Protein AF-A0AAW3MMK8-F1 (afdb_monomer)

Nearest PDB structures (foldseek):
  2dds-assembly4_D  TM=6.196E-01  e=1.770E-05  Bacillus cereus
  2f2f-assembly2_E  TM=6.084E-01  e=3.847E-05  Aggregatibacter actinomycetemcomitans
  3shp-assembly1_B  TM=5.370E-01  e=8.509E-02  Sphaerobacter thermophilus DSM 20745
  3shp-assembly1_A  TM=4.346E-01  e=1.292E-01  Sphaerobacter thermophilus DSM 20745
  8gxf-assembly2_C  TM=3.515E-01  e=1.044E+00  Pseudomonas flexibilis

Secondary structure (DSSP, 8-state):
-EEEEEE-TTT-------GGG-SEEEEES---PPTTEEEEEEETTTTEEEEEETTS---EEEEEETTTT-SSSS-EEEEEETTS-EEEEEEPPSS-HHHHHHHHHHHHHHHH-HHHH---TTS-EEEEEE-TT---HHHHHHH--EEEEEE-SSTT---EEEEEES--TTEEEEEEEE--TT--TT--EEEEEEEE--

Foldseek 3Di:
DKEKEKECPPHFDPFPDPCVVGQKYKYHQDPPADPQWDWPDWDDVSIITIIGRPPPPDFWDDKDWLCRVCPLHDTWIWIATPVQEIETEDDGDAPDQVSLQVVVVSVLCQCCPCVNHHHQQAGKYKYWYFSHNYDCVCVCVRFVKDWQDFAAAPPPHRRTTMIIGHHQVQKDKHKDWDDHPRGDSRMTIIMIDIDGRD

Solvent-accessible surface area (backbone atoms only — not comparable to full-atom values): 10528 Å² total; per-residue (Å²): 92,30,38,35,39,37,52,33,70,103,76,41,46,81,43,92,65,72,60,84,77,34,46,31,42,38,29,37,67,35,70,81,73,52,86,70,41,40,81,76,46,71,48,73,77,58,32,28,22,40,29,32,30,59,86,74,55,84,47,74,48,74,81,42,68,77,45,81,81,52,82,54,38,38,46,33,38,35,33,33,36,76,84,62,36,33,39,38,42,40,36,35,34,73,97,38,45,68,45,12,23,50,36,50,51,51,50,48,50,52,53,67,30,49,90,78,64,39,86,50,84,52,51,28,31,37,38,39,37,36,44,31,66,36,68,56,63,62,47,34,71,74,50,60,38,41,81,70,44,73,32,30,26,61,94,92,43,52,21,35,37,30,30,42,24,39,50,50,82,53,45,45,79,49,70,43,81,48,87,48,79,70,43,49,69,54,45,56,34,36,39,35,41,42,45,78,40,131

Organism: NCBI:txid101571

Sequence (198 aa):
MKIFYMNQGGGGQWGAIPYRDFDLVLLAESAIVKQGFALNWSGGMPVMSVQQNADAGRIITEVTDLDILAQQVRPLATFTTRDNVRVVFVHLKSGNVTYATQALNAAVNAIIDQRQFGYQSMQKTLWIGDFNRADDSELKRRCGAQVLFAGGGYYEWDLDRVYASGDWRGYGCTVETKSFAGADHNHVGIGIAIDRTG

pLDDT: mean 82.27, std 13.44, range [46.12, 96.69]

Radius of gyration: 15.45 Å; Cα contacts (8 Å, |Δi|>4): 476; chains: 1; bounding box: 41×36×41 Å

InterPro domains:
  IPR036691 Endonuclease/exonuclease/phosphatase superfamily [G3DSA:3.60.10.10] (11-196)
  IPR036691 Endonuclease/exonuclease/phosphatase superfamily [SSF56219] (82-188)

Mean predicted aligned error: 6.4 Å

Structure (mmCIF, N/CA/C/O backbone):
data_AF-A0AAW3MMK8-F1
#
_entry.id   AF-A0AAW3MMK8-F1
#
loop_
_atom_site.group_PDB
_atom_site.id
_atom_site.type_symbol
_atom_site.label_atom_id
_atom_site.label_alt_id
_atom_site.label_comp_id
_atom_site.label_asym_id
_atom_site.label_entity_id
_atom_site.label_seq_id
_atom_site.pdbx_PDB_ins_code
_atom_site.Cartn_x
_atom_site.Cartn_y
_atom_site.Cartn_z
_atom_site.occupancy
_atom_site.B_iso_or_equiv
_atom_site.auth_seq_id
_atom_site.auth_comp_id
_atom_site.auth_asym_id
_atom_site.auth_atom_id
_atom_site.pdbx_PDB_model_num
ATOM 1 N N . MET A 1 1 ? -12.372 -6.061 8.054 1.00 92.06 1 MET A N 1
ATOM 2 C CA . MET A 1 1 ? -12.217 -5.331 6.775 1.00 92.06 1 MET A CA 1
ATOM 3 C C . MET A 1 1 ? -11.326 -6.138 5.845 1.00 92.06 1 MET A C 1
ATOM 5 O O . MET A 1 1 ? -10.327 -6.677 6.307 1.00 92.06 1 MET A O 1
ATOM 9 N N . LYS A 1 2 ? -11.653 -6.212 4.555 1.00 94.75 2 LYS A N 1
ATOM 10 C CA . LYS A 1 2 ? -10.898 -6.946 3.535 1.00 94.75 2 LYS A CA 1
ATOM 11 C C . LYS A 1 2 ? -10.407 -6.019 2.426 1.00 94.75 2 LYS A C 1
ATOM 13 O O . LYS A 1 2 ? -11.192 -5.291 1.827 1.00 94.75 2 LYS A O 1
ATOM 18 N N . ILE A 1 3 ? -9.114 -6.068 2.138 1.00 95.56 3 ILE A N 1
ATOM 19 C CA . ILE A 1 3 ? -8.453 -5.284 1.095 1.00 95.56 3 ILE A CA 1
ATOM 20 C C . ILE A 1 3 ? -7.937 -6.249 0.031 1.00 95.56 3 ILE A C 1
ATOM 22 O O . ILE A 1 3 ? -7.301 -7.247 0.359 1.00 95.56 3 ILE A O 1
ATOM 26 N N . PHE A 1 4 ? -8.190 -5.945 -1.234 1.00 93.81 4 PHE A N 1
ATOM 27 C CA . PHE A 1 4 ? -7.527 -6.587 -2.358 1.00 93.81 4 PHE A CA 1
ATOM 28 C C . PHE A 1 4 ? -6.496 -5.636 -2.960 1.00 93.81 4 PHE A C 1
ATOM 30 O O . PHE A 1 4 ? -6.834 -4.498 -3.285 1.00 93.81 4 PHE A O 1
ATOM 37 N N . TYR A 1 5 ? -5.266 -6.108 -3.138 1.00 92.00 5 TYR A N 1
ATOM 38 C CA . TYR A 1 5 ? -4.230 -5.429 -3.908 1.00 92.00 5 TYR A CA 1
ATOM 39 C C . TYR A 1 5 ? -3.782 -6.286 -5.087 1.00 92.00 5 TYR A C 1
ATOM 41 O O . TYR A 1 5 ? -3.646 -7.502 -4.954 1.00 92.00 5 TYR A O 1
ATOM 49 N N . MET A 1 6 ? -3.529 -5.646 -6.227 1.00 87.31 6 MET A N 1
ATOM 50 C CA . MET A 1 6 ? -2.818 -6.264 -7.341 1.00 87.31 6 MET A CA 1
ATOM 51 C C . MET A 1 6 ? -2.197 -5.201 -8.258 1.00 87.31 6 MET A C 1
ATOM 53 O O . MET A 1 6 ? -2.794 -4.149 -8.511 1.00 87.31 6 MET A O 1
ATOM 57 N N . ASN A 1 7 ? -1.017 -5.510 -8.789 1.00 83.06 7 ASN A N 1
ATOM 58 C CA . ASN A 1 7 ? -0.388 -4.797 -9.896 1.00 83.06 7 ASN A CA 1
ATOM 59 C C . ASN A 1 7 ? -0.646 -5.548 -11.211 1.00 83.06 7 ASN A C 1
ATOM 61 O O . ASN A 1 7 ? -0.500 -6.767 -11.271 1.00 83.06 7 ASN A O 1
ATOM 65 N N . GLN A 1 8 ? -1.062 -4.829 -12.256 1.00 69.75 8 GLN A N 1
ATOM 66 C CA . GLN A 1 8 ? -1.327 -5.424 -13.567 1.00 69.75 8 GLN A CA 1
ATOM 67 C C . GLN A 1 8 ? -0.049 -5.839 -14.311 1.00 69.75 8 GLN A C 1
ATOM 69 O O . GLN A 1 8 ? -0.081 -6.788 -15.097 1.00 69.75 8 GLN A O 1
ATOM 74 N N . GLY A 1 9 ? 1.054 -5.108 -14.121 1.00 61.75 9 GLY A N 1
ATOM 75 C CA . GLY A 1 9 ? 2.226 -5.187 -14.991 1.00 61.75 9 GLY A CA 1
ATOM 76 C C . GLY A 1 9 ? 1.907 -4.989 -16.487 1.00 61.75 9 GLY A C 1
ATOM 77 O O . GLY A 1 9 ? 0.765 -4.797 -16.911 1.00 61.75 9 GLY A O 1
ATOM 78 N N . GLY A 1 10 ? 2.933 -5.089 -17.338 1.00 48.44 10 GLY A N 1
ATOM 79 C CA . GLY A 1 10 ? 2.852 -4.857 -18.792 1.00 48.44 10 GLY A CA 1
ATOM 80 C C . GLY A 1 10 ? 2.076 -5.897 -19.621 1.00 48.44 10 GLY A C 1
ATOM 81 O O . GLY A 1 10 ? 2.323 -6.003 -20.822 1.00 48.44 10 GLY A O 1
ATOM 82 N N . GLY A 1 11 ? 1.173 -6.678 -19.020 1.00 51.25 11 GLY A N 1
ATOM 83 C CA . GLY A 1 11 ? 0.424 -7.727 -19.724 1.00 51.25 11 GLY A CA 1
ATOM 84 C C . GLY A 1 11 ? -0.439 -8.657 -18.865 1.00 51.25 11 GLY A C 1
ATOM 85 O O . GLY A 1 11 ? -1.106 -9.526 -19.429 1.00 51.25 11 GLY A O 1
ATOM 86 N N . GLY A 1 12 ? -0.465 -8.496 -17.538 1.00 49.56 12 GLY A N 1
ATOM 87 C CA . GLY A 1 12 ? -1.229 -9.366 -16.649 1.00 49.56 12 GLY A CA 1
ATOM 88 C C . GLY A 1 12 ? -2.737 -9.229 -16.862 1.00 49.56 12 GLY A C 1
ATOM 89 O O . GLY A 1 12 ? -3.292 -8.126 -16.915 1.00 49.56 12 GLY A O 1
ATOM 90 N N . GLN A 1 13 ? -3.427 -10.363 -16.982 1.00 52.75 13 GLN A N 1
ATOM 91 C CA . GLN A 1 13 ? -4.880 -10.394 -16.875 1.00 52.75 13 GLN A CA 1
ATOM 92 C C . GLN A 1 13 ? -5.260 -10.403 -15.394 1.00 52.75 13 GLN A C 1
ATOM 94 O O . GLN A 1 13 ? -4.717 -11.171 -14.607 1.00 52.75 13 GLN A O 1
ATOM 99 N N . TRP A 1 14 ? -6.248 -9.590 -15.020 1.00 59.28 14 TRP A N 1
ATOM 100 C CA . TRP A 1 14 ? -6.783 -9.532 -13.654 1.00 59.28 14 TRP A CA 1
ATOM 101 C C . TRP A 1 14 ? -7.384 -10.867 -13.175 1.00 59.28 14 TRP A C 1
ATOM 103 O O . TRP A 1 14 ? -7.693 -11.003 -11.999 1.00 59.28 14 TRP A O 1
ATOM 113 N N . GLY A 1 15 ? -7.581 -11.850 -14.060 1.00 56.19 15 GLY A N 1
ATOM 114 C CA . GLY A 1 15 ? -8.360 -13.049 -13.763 1.00 56.19 15 GLY A CA 1
ATOM 115 C C . GLY A 1 15 ? -9.811 -12.717 -13.382 1.00 56.19 15 GLY A C 1
ATOM 116 O O . GLY A 1 15 ? -10.237 -11.560 -13.338 1.00 56.19 15 GLY A O 1
ATOM 117 N N . ALA A 1 16 ? -10.608 -13.747 -13.104 1.00 64.50 16 ALA A N 1
ATOM 118 C CA . ALA A 1 16 ? -11.949 -13.579 -12.548 1.00 64.50 16 ALA A CA 1
ATOM 119 C C . ALA A 1 16 ? -11.862 -13.426 -11.019 1.00 64.50 16 ALA A C 1
ATOM 121 O O . ALA A 1 16 ? -12.113 -14.375 -10.277 1.00 64.50 16 ALA A O 1
ATOM 122 N N . ILE A 1 17 ? -11.469 -12.243 -10.538 1.00 73.88 17 ILE A N 1
ATOM 123 C CA . ILE A 1 17 ? -11.451 -11.949 -9.098 1.00 73.88 17 ILE A CA 1
ATOM 124 C C . ILE A 1 17 ? -12.895 -11.758 -8.604 1.00 73.88 17 ILE A C 1
ATOM 126 O O . ILE A 1 17 ? -13.616 -10.912 -9.147 1.00 73.88 17 ILE A O 1
ATOM 130 N N . PRO A 1 18 ? -13.339 -12.477 -7.555 1.00 80.62 18 PRO A N 1
ATOM 131 C CA . PRO A 1 18 ? -14.627 -12.231 -6.914 1.00 80.62 18 PRO A CA 1
ATOM 132 C C . PR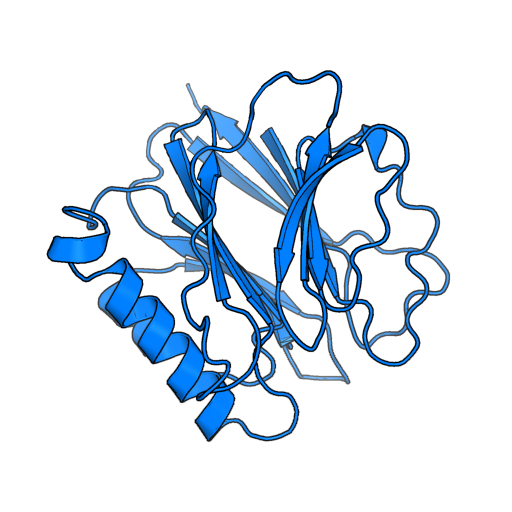O A 1 18 ? -14.555 -10.956 -6.057 1.00 80.62 18 PRO A C 1
ATOM 134 O O . PRO A 1 18 ? -14.553 -11.005 -4.831 1.00 80.62 18 PRO A O 1
ATOM 137 N N . TYR A 1 19 ? -14.497 -9.786 -6.703 1.00 84.75 19 TYR A N 1
ATOM 138 C CA . TYR A 1 19 ? -14.291 -8.493 -6.033 1.00 84.75 19 TYR A CA 1
ATOM 139 C C . TYR A 1 19 ? -15.318 -8.193 -4.932 1.00 84.75 19 TYR A C 1
ATOM 141 O O . TYR A 1 19 ? -15.000 -7.493 -3.979 1.00 84.75 19 TYR A O 1
ATOM 149 N N . ARG A 1 20 ? -16.523 -8.771 -5.023 1.00 86.75 20 ARG A N 1
ATOM 150 C CA . ARG A 1 20 ? -17.587 -8.657 -4.011 1.00 86.75 20 ARG A CA 1
ATOM 151 C C . ARG A 1 20 ? -17.175 -9.103 -2.601 1.00 86.75 20 ARG A C 1
ATOM 153 O O . ARG A 1 20 ? -17.846 -8.736 -1.646 1.00 86.75 20 ARG A O 1
ATOM 160 N N . ASP A 1 21 ? -16.111 -9.896 -2.475 1.00 90.31 21 ASP A N 1
ATOM 161 C CA . ASP A 1 21 ? -15.627 -10.398 -1.187 1.00 90.31 21 ASP A CA 1
ATOM 162 C C . ASP A 1 21 ? -14.748 -9.374 -0.445 1.00 90.31 21 ASP A C 1
ATOM 164 O O . ASP A 1 21 ? -14.325 -9.639 0.683 1.00 90.31 21 ASP A O 1
ATOM 168 N N . PHE A 1 22 ? -14.457 -8.225 -1.065 1.00 92.88 22 PHE A N 1
ATOM 169 C CA . PHE A 1 22 ? -13.566 -7.196 -0.536 1.00 92.88 22 PHE A CA 1
ATOM 170 C C . PHE A 1 22 ? -14.303 -5.887 -0.241 1.00 92.88 22 PHE A C 1
ATOM 172 O O . PHE A 1 22 ? -15.276 -5.519 -0.899 1.00 92.88 22 PHE A O 1
ATOM 179 N N . ASP A 1 23 ? -13.791 -5.158 0.747 1.00 95.19 23 ASP A N 1
ATOM 180 C CA . ASP A 1 23 ? -14.251 -3.816 1.097 1.00 95.19 23 ASP A CA 1
ATOM 181 C C . ASP A 1 23 ? -13.499 -2.758 0.289 1.00 95.19 23 ASP A C 1
ATOM 183 O O . ASP A 1 23 ? -14.083 -1.755 -0.116 1.00 95.19 23 ASP A O 1
ATOM 187 N N . LEU A 1 24 ? -12.205 -2.985 0.044 1.00 95.81 24 LEU A N 1
ATOM 188 C CA . LEU A 1 24 ? -11.322 -2.090 -0.701 1.00 95.81 24 LEU A CA 1
ATOM 189 C C . LEU A 1 24 ? -10.592 -2.832 -1.819 1.00 95.81 24 LEU A C 1
ATOM 191 O O . LEU A 1 24 ? -10.169 -3.973 -1.644 1.00 95.81 24 LEU A O 1
ATOM 195 N N . VAL A 1 25 ? -10.395 -2.148 -2.942 1.00 94.19 25 VAL A N 1
ATOM 196 C CA . VAL A 1 25 ? -9.634 -2.622 -4.100 1.00 94.19 25 VAL A CA 1
ATOM 197 C C . VAL A 1 25 ? -8.580 -1.575 -4.460 1.00 94.19 25 VAL A C 1
ATOM 199 O O . VAL A 1 25 ? -8.906 -0.424 -4.753 1.00 94.19 25 VAL A O 1
ATOM 202 N N . LEU A 1 26 ? -7.313 -1.977 -4.398 1.00 93.94 26 LEU A N 1
ATOM 203 C CA . LEU A 1 26 ? -6.133 -1.153 -4.642 1.00 93.94 26 LEU A CA 1
ATOM 204 C C . LEU A 1 26 ? -5.426 -1.702 -5.876 1.00 93.94 26 LEU A C 1
ATOM 206 O O . LEU A 1 26 ? -4.893 -2.810 -5.851 1.00 93.94 26 LEU A O 1
ATOM 210 N N . LEU A 1 27 ? -5.457 -0.950 -6.971 1.00 90.25 27 LEU A N 1
ATOM 211 C CA . LEU A 1 27 ? -4.919 -1.406 -8.250 1.00 90.25 27 LEU A CA 1
ATOM 212 C C . LEU A 1 27 ? -3.745 -0.534 -8.658 1.00 90.25 27 LEU A C 1
ATOM 214 O O . LEU A 1 27 ? -3.877 0.690 -8.720 1.00 90.25 27 LEU A O 1
ATOM 218 N N . ALA A 1 28 ? -2.617 -1.171 -8.956 1.00 87.44 28 ALA A N 1
ATOM 219 C CA . ALA A 1 28 ? -1.508 -0.535 -9.647 1.00 87.44 28 ALA A CA 1
ATOM 220 C C . ALA A 1 28 ? -1.590 -0.842 -11.147 1.00 87.44 28 ALA A C 1
ATOM 222 O O . ALA A 1 28 ? -1.994 -1.927 -11.567 1.00 87.44 28 ALA A O 1
ATOM 223 N N . GLU A 1 29 ? -1.257 0.165 -11.946 1.00 84.00 29 GLU A N 1
ATOM 224 C CA . GLU A 1 29 ? -1.361 0.194 -13.409 1.00 84.00 29 GLU A CA 1
ATOM 225 C C . GLU A 1 29 ? -2.795 0.091 -13.967 1.00 84.00 29 GLU A C 1
ATOM 227 O O . GLU A 1 29 ? -2.998 -0.236 -15.135 1.00 84.00 29 GLU A O 1
ATOM 232 N N . SER A 1 30 ? -3.812 0.444 -13.168 1.00 83.88 30 SER A N 1
ATOM 233 C CA . SER A 1 30 ? -5.202 0.544 -13.631 1.00 83.88 30 SER A CA 1
ATOM 234 C C . SER A 1 30 ? -6.080 1.447 -12.766 1.00 83.88 30 SER A C 1
ATOM 236 O O . SER A 1 30 ? -6.010 1.436 -11.537 1.00 83.88 30 SER A O 1
ATOM 238 N N . ALA A 1 31 ? -6.974 2.186 -13.428 1.00 83.50 31 ALA A N 1
ATOM 239 C CA . ALA A 1 31 ? -8.102 2.894 -12.812 1.00 83.50 31 ALA A CA 1
ATOM 240 C C . ALA A 1 31 ? -9.463 2.348 -13.270 1.00 83.50 31 ALA A C 1
ATOM 242 O O . ALA A 1 31 ? -10.489 3.000 -13.083 1.00 83.50 31 ALA A O 1
ATOM 243 N N . ILE A 1 32 ? -9.496 1.156 -13.880 1.00 87.69 32 ILE A N 1
ATOM 244 C CA . ILE A 1 32 ? -10.760 0.530 -14.274 1.00 87.69 32 ILE A CA 1
ATOM 245 C C . ILE A 1 32 ? -11.525 0.157 -13.003 1.00 87.69 32 ILE A C 1
ATOM 247 O O . ILE A 1 32 ? -11.097 -0.705 -12.227 1.00 87.69 32 ILE A O 1
ATOM 251 N N . VAL A 1 33 ? -12.665 0.816 -12.809 1.00 90.06 33 VAL A N 1
ATOM 252 C CA . VAL A 1 33 ? -13.542 0.593 -11.660 1.00 90.06 33 VAL A CA 1
ATOM 253 C C . VAL A 1 33 ? -14.162 -0.795 -11.745 1.00 90.06 33 VAL A C 1
ATOM 255 O O . VAL A 1 33 ? -14.709 -1.183 -12.780 1.00 90.06 33 VAL A O 1
ATOM 258 N N . LYS A 1 34 ? -14.058 -1.561 -10.660 1.00 89.94 34 LYS A N 1
ATOM 259 C CA . LYS A 1 34 ? -14.629 -2.908 -10.585 1.00 89.94 34 LYS A CA 1
ATOM 260 C C . LYS A 1 34 ? -16.126 -2.837 -10.294 1.00 89.94 34 LYS A C 1
ATOM 262 O O . LYS A 1 34 ? -16.609 -1.920 -9.635 1.00 89.94 34 LYS A O 1
ATOM 267 N N . GLN A 1 35 ? -16.880 -3.805 -10.809 1.00 87.12 35 GLN A N 1
ATOM 268 C CA . GLN A 1 35 ? -18.325 -3.861 -10.594 1.00 87.12 35 GLN A CA 1
ATOM 269 C C . GLN A 1 35 ? -18.641 -3.892 -9.090 1.00 87.12 35 GLN A C 1
ATOM 271 O O . GLN A 1 35 ? -18.079 -4.707 -8.363 1.00 87.12 35 GLN A O 1
ATOM 276 N N . GLY A 1 36 ? -19.545 -3.015 -8.642 1.00 90.19 36 GLY A N 1
ATOM 277 C CA . GLY A 1 36 ? -19.907 -2.874 -7.224 1.00 90.19 36 GLY A CA 1
ATOM 278 C C . GLY A 1 36 ? -18.960 -1.988 -6.406 1.00 90.19 36 GLY A C 1
ATOM 279 O O . GLY A 1 36 ? -19.138 -1.876 -5.198 1.00 90.19 36 GLY A O 1
ATOM 280 N N . PHE A 1 37 ? -17.973 -1.342 -7.037 1.00 93.69 37 PHE A N 1
ATOM 281 C CA . PHE A 1 37 ? -17.039 -0.429 -6.377 1.00 93.69 37 PHE A CA 1
ATOM 282 C C . PHE A 1 37 ? -17.213 1.014 -6.862 1.00 93.69 37 PHE A C 1
ATOM 284 O O . PHE A 1 37 ? -17.618 1.271 -7.995 1.00 93.69 37 PHE A O 1
ATOM 291 N N . ALA A 1 38 ? -16.872 1.961 -5.992 1.00 93.12 38 ALA A N 1
ATOM 292 C CA . ALA A 1 38 ? -16.737 3.378 -6.294 1.00 93.12 38 ALA A CA 1
ATOM 293 C C . ALA A 1 38 ? -15.254 3.774 -6.278 1.00 93.12 38 ALA A C 1
ATOM 295 O O . ALA A 1 38 ? -14.493 3.317 -5.425 1.00 93.12 38 ALA A O 1
ATOM 296 N N . LEU A 1 39 ? -14.842 4.640 -7.208 1.00 93.00 39 LEU A N 1
ATOM 297 C CA . LEU A 1 39 ? -13.488 5.194 -7.245 1.00 93.00 39 LEU A CA 1
ATOM 298 C C . LEU A 1 39 ? -13.345 6.297 -6.188 1.00 93.00 39 LEU A C 1
ATOM 300 O O . LEU A 1 39 ? -14.027 7.316 -6.267 1.00 93.00 39 LEU A O 1
ATOM 304 N N . ASN A 1 40 ? -12.444 6.116 -5.223 1.00 91.12 40 ASN A N 1
ATOM 305 C CA . ASN A 1 40 ? -12.153 7.121 -4.196 1.00 91.12 40 ASN A CA 1
ATOM 306 C C . ASN A 1 40 ? -10.984 8.019 -4.584 1.00 91.12 40 ASN A C 1
ATOM 308 O O . ASN A 1 40 ? -10.959 9.195 -4.227 1.00 91.12 40 ASN A O 1
ATOM 312 N N . TRP A 1 41 ? -9.998 7.451 -5.272 1.00 91.50 41 TRP A N 1
ATOM 313 C CA . TRP A 1 41 ? -8.816 8.167 -5.719 1.00 91.50 41 TRP A CA 1
ATOM 314 C C . TRP A 1 41 ? -8.192 7.454 -6.912 1.00 91.50 41 TRP A C 1
ATOM 316 O O . TRP A 1 41 ? -8.181 6.223 -6.978 1.00 91.50 41 TRP A O 1
ATOM 326 N N . SER A 1 42 ? -7.632 8.240 -7.823 1.00 88.69 42 SER A N 1
ATOM 327 C CA . SER A 1 42 ? -6.727 7.767 -8.862 1.00 88.69 42 SER A CA 1
ATOM 328 C C . SER A 1 42 ? -5.595 8.766 -9.041 1.00 88.69 42 SER A C 1
ATOM 330 O O . SER A 1 42 ? -5.862 9.970 -9.047 1.00 88.69 42 SER A O 1
ATOM 332 N N . GLY A 1 43 ? -4.371 8.289 -9.243 1.00 79.25 43 GLY A N 1
ATOM 333 C CA . GLY A 1 43 ? -3.207 9.156 -9.415 1.00 79.25 43 GLY A CA 1
ATOM 334 C C . GLY A 1 43 ? -2.225 8.670 -10.475 1.00 79.25 43 GLY A C 1
ATOM 335 O O . GLY A 1 43 ? -2.065 7.468 -10.682 1.00 79.25 43 GLY A O 1
ATOM 336 N N . GLY A 1 44 ? -1.553 9.645 -11.096 1.00 70.00 44 GLY A N 1
ATOM 337 C CA . GLY A 1 44 ? -0.247 9.516 -11.745 1.00 70.00 44 GLY A CA 1
ATOM 338 C C . GLY A 1 44 ? -0.100 8.617 -12.982 1.00 70.00 44 GLY A C 1
ATOM 339 O O . GLY A 1 44 ? -1.049 8.102 -13.569 1.00 70.00 44 GLY A O 1
ATOM 340 N N . MET A 1 45 ? 1.172 8.487 -13.381 1.00 71.06 45 MET A N 1
ATOM 341 C CA . MET A 1 45 ? 1.710 7.600 -14.418 1.00 71.06 45 MET A CA 1
ATOM 342 C C . MET A 1 45 ? 2.792 6.720 -13.762 1.00 71.06 45 MET A C 1
ATOM 344 O O . MET A 1 45 ? 3.862 7.266 -13.491 1.00 71.06 45 MET A O 1
ATOM 348 N N . PRO A 1 46 ? 2.561 5.404 -13.552 1.00 75.12 46 PRO A N 1
ATOM 349 C CA . PRO A 1 46 ? 1.425 4.672 -14.049 1.00 75.12 46 PRO A CA 1
ATOM 350 C C . PRO A 1 46 ? 0.231 4.927 -13.141 1.00 75.12 46 PRO A C 1
ATOM 352 O O . PRO A 1 46 ? 0.345 5.418 -12.018 1.00 75.12 46 PRO A O 1
ATOM 355 N N . VAL A 1 47 ? -0.921 4.595 -13.686 1.00 83.69 47 VAL A N 1
ATOM 356 C CA . VAL A 1 47 ? -2.187 4.838 -13.029 1.00 83.69 47 VAL A CA 1
ATOM 357 C C . VAL A 1 47 ? -2.298 3.940 -11.803 1.00 83.69 47 VAL A C 1
ATOM 359 O O . VAL A 1 47 ? -2.214 2.726 -11.930 1.00 83.69 47 VAL A O 1
ATOM 362 N N . MET A 1 48 ? -2.539 4.516 -10.633 1.00 88.88 48 MET A N 1
ATOM 363 C CA . MET A 1 48 ? -2.982 3.774 -9.450 1.00 88.88 48 MET A CA 1
ATOM 364 C C . MET A 1 48 ? -4.413 4.160 -9.110 1.00 88.88 48 MET A C 1
ATOM 366 O O . MET A 1 48 ? -4.824 5.293 -9.366 1.00 88.88 48 MET A O 1
ATOM 370 N N . SER A 1 49 ? -5.172 3.242 -8.516 1.00 91.62 49 SER A N 1
ATOM 371 C CA . SER A 1 49 ? -6.507 3.541 -8.006 1.00 91.62 49 SER A CA 1
ATOM 372 C C . SER A 1 49 ? -6.780 2.911 -6.651 1.00 91.62 49 SER A C 1
ATOM 374 O O . SER A 1 49 ? -6.355 1.794 -6.360 1.00 91.62 49 SER A O 1
ATOM 376 N N . VAL A 1 50 ? -7.529 3.650 -5.837 1.00 94.06 50 VAL A N 1
ATOM 377 C CA . VAL A 1 50 ? -8.127 3.173 -4.594 1.00 94.06 50 VAL A CA 1
ATOM 378 C C . VAL A 1 50 ? -9.636 3.220 -4.774 1.00 94.06 50 VAL A C 1
ATOM 380 O O . VAL A 1 50 ? -10.213 4.272 -5.066 1.00 94.06 50 VAL A O 1
ATOM 383 N N . GLN A 1 51 ? -10.269 2.067 -4.616 1.00 94.06 51 GLN A N 1
ATOM 384 C CA . GLN A 1 51 ? -11.697 1.873 -4.813 1.00 94.06 51 GLN A CA 1
ATOM 385 C C . GLN A 1 51 ? -12.287 1.246 -3.552 1.00 94.06 51 GLN A C 1
ATOM 387 O O . GLN A 1 51 ? -11.648 0.401 -2.924 1.00 94.06 51 GLN A O 1
ATOM 392 N N . GLN A 1 52 ? -13.503 1.631 -3.185 1.00 94.94 52 GLN A N 1
ATOM 393 C CA . GLN A 1 52 ? -14.231 1.032 -2.066 1.00 94.94 52 GLN A CA 1
ATOM 394 C C . GLN A 1 52 ? -15.525 0.389 -2.553 1.00 94.94 52 GLN A C 1
ATOM 396 O O . GLN A 1 52 ? -16.117 0.846 -3.531 1.00 94.94 52 GLN A O 1
ATOM 401 N N . ASN A 1 53 ? -15.985 -0.639 -1.851 1.00 93.56 53 ASN A N 1
ATOM 402 C CA . ASN A 1 53 ? -17.288 -1.239 -2.082 1.00 93.56 53 ASN A CA 1
ATOM 403 C C . ASN A 1 53 ? -18.379 -0.159 -1.952 1.00 93.56 53 ASN A C 1
ATOM 405 O O . ASN A 1 53 ? -18.441 0.558 -0.948 1.00 93.56 53 ASN A O 1
ATOM 409 N N . ALA A 1 54 ? -19.209 -0.020 -2.987 1.00 90.31 54 ALA A N 1
ATOM 410 C CA . ALA A 1 54 ? -20.204 1.043 -3.089 1.00 90.31 54 ALA A CA 1
ATOM 411 C C . ALA A 1 54 ? -21.281 0.955 -1.991 1.00 90.31 54 ALA A C 1
ATOM 413 O O . ALA A 1 54 ? -21.795 1.988 -1.559 1.00 90.31 54 ALA A O 1
ATOM 414 N N . ASP A 1 55 ? -21.557 -0.251 -1.489 1.00 88.25 55 ASP A N 1
ATOM 415 C CA . ASP A 1 55 ? -22.624 -0.514 -0.519 1.00 88.25 55 ASP A CA 1
ATOM 416 C C . ASP A 1 55 ? -22.145 -0.433 0.943 1.00 88.25 55 ASP A C 1
ATOM 418 O O . ASP A 1 55 ? -22.949 -0.365 1.872 1.00 88.25 55 ASP A O 1
ATOM 422 N N . ALA A 1 56 ? -20.831 -0.393 1.187 1.00 80.81 56 ALA A N 1
ATOM 423 C CA . ALA A 1 56 ? -20.256 -0.438 2.538 1.00 80.81 56 ALA A CA 1
ATOM 424 C C . ALA A 1 56 ? -20.282 0.918 3.286 1.00 80.81 56 ALA A C 1
ATOM 426 O O . ALA A 1 56 ? -19.813 1.032 4.431 1.00 80.81 56 ALA A O 1
ATOM 427 N N . GLY A 1 57 ? -20.812 1.970 2.653 1.00 79.56 57 GLY A N 1
ATOM 428 C CA . GLY A 1 57 ? -20.693 3.354 3.112 1.00 79.56 57 GLY A CA 1
ATOM 429 C C . GLY A 1 57 ? -19.246 3.866 3.046 1.00 79.56 57 GLY A C 1
ATOM 430 O O . GLY A 1 57 ? -18.363 3.236 2.472 1.00 79.56 57 GLY A O 1
ATOM 431 N N . ARG A 1 58 ? -18.956 5.027 3.650 1.00 80.44 58 ARG A N 1
ATOM 432 C CA . ARG A 1 58 ? -17.603 5.617 3.607 1.00 80.44 58 ARG A CA 1
ATOM 433 C C . ARG A 1 58 ? -16.606 4.778 4.415 1.00 80.44 58 ARG A C 1
ATOM 435 O O . ARG A 1 58 ? -16.677 4.774 5.646 1.00 80.44 58 ARG A O 1
ATOM 442 N N . ILE A 1 59 ? -15.709 4.061 3.738 1.00 85.69 59 ILE A N 1
ATOM 443 C CA . ILE A 1 59 ? -14.623 3.293 4.371 1.00 85.69 59 ILE A CA 1
ATOM 444 C C . ILE A 1 59 ? -13.358 4.146 4.468 1.00 85.69 59 ILE A C 1
ATOM 446 O O . ILE A 1 59 ? -12.653 4.065 5.469 1.00 85.69 59 ILE A O 1
ATOM 450 N N . ILE A 1 60 ? -13.087 4.973 3.454 1.00 87.25 60 ILE A N 1
ATOM 451 C CA . ILE A 1 60 ? -11.850 5.752 3.349 1.00 87.25 60 ILE A CA 1
ATOM 452 C C . ILE A 1 60 ? -12.057 7.211 3.773 1.00 87.25 60 ILE A C 1
ATOM 454 O O . ILE A 1 60 ? -13.015 7.888 3.377 1.00 87.25 60 ILE A O 1
ATOM 458 N N . THR A 1 61 ? -11.094 7.724 4.530 1.00 81.06 61 THR A N 1
ATOM 459 C CA . THR A 1 61 ? -10.925 9.143 4.838 1.00 81.06 61 THR A CA 1
ATOM 460 C C . THR A 1 61 ? -9.588 9.640 4.290 1.00 81.06 61 THR A C 1
ATOM 462 O O . THR A 1 61 ? -8.556 9.031 4.567 1.00 81.06 61 THR A O 1
ATOM 465 N N . GLU A 1 62 ? -9.643 10.752 3.546 1.00 74.94 62 GLU A N 1
ATOM 466 C CA . GLU A 1 62 ? -8.498 11.600 3.170 1.00 74.94 62 GLU A CA 1
ATOM 467 C C . GLU A 1 62 ? -7.345 10.849 2.487 1.00 74.94 62 GLU A C 1
ATOM 469 O O . GLU A 1 62 ? -6.343 10.506 3.112 1.00 74.94 62 GLU A O 1
ATOM 474 N N . VAL A 1 63 ? -7.481 10.612 1.177 1.00 86.25 63 VAL A N 1
ATOM 475 C CA . VAL A 1 63 ? -6.369 10.094 0.369 1.00 86.25 63 VAL A CA 1
ATOM 476 C C . VAL A 1 63 ? -5.404 11.233 0.052 1.00 86.25 63 VAL A C 1
ATOM 478 O O . VAL A 1 63 ? -5.802 12.233 -0.542 1.00 86.25 63 VAL A O 1
ATOM 481 N N . THR A 1 64 ? -4.144 11.069 0.444 1.00 86.50 64 THR A N 1
ATOM 482 C CA . THR A 1 64 ? -3.049 12.011 0.189 1.00 86.50 64 THR A CA 1
ATOM 483 C C . THR A 1 64 ? -2.029 11.368 -0.744 1.00 86.50 64 THR A C 1
ATOM 485 O O . THR A 1 64 ? -1.547 10.272 -0.461 1.00 86.50 64 THR A O 1
ATOM 488 N N . ASP A 1 65 ? -1.687 12.057 -1.832 1.00 83.56 65 ASP A N 1
ATOM 489 C CA . ASP A 1 65 ? -0.584 11.686 -2.723 1.00 83.56 65 ASP A CA 1
ATOM 490 C C . ASP A 1 65 ? 0.742 12.190 -2.130 1.00 83.56 65 ASP A C 1
ATOM 492 O O . ASP A 1 65 ? 0.920 13.391 -1.910 1.00 83.56 65 ASP A O 1
ATOM 496 N N . LEU A 1 66 ? 1.643 11.264 -1.811 1.00 78.81 66 LEU A N 1
ATOM 497 C CA . LEU A 1 66 ? 2.933 11.531 -1.177 1.00 78.81 66 LEU A CA 1
ATOM 498 C C . LEU A 1 66 ? 4.036 11.884 -2.189 1.00 78.81 66 LEU A C 1
ATOM 500 O O . LEU A 1 66 ? 5.085 12.366 -1.769 1.00 78.81 66 LEU A O 1
ATOM 504 N N . ASP A 1 67 ? 3.817 11.683 -3.494 1.00 74.69 67 ASP A N 1
ATOM 505 C CA . ASP A 1 67 ? 4.746 12.083 -4.566 1.00 74.69 67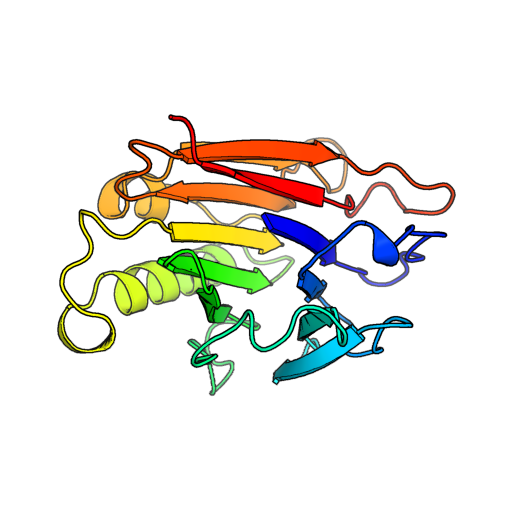 ASP A CA 1
ATOM 506 C C . ASP A 1 67 ? 3.979 12.729 -5.735 1.00 74.69 67 ASP A C 1
ATOM 508 O O . ASP A 1 67 ? 4.058 12.297 -6.886 1.00 74.69 67 ASP A O 1
ATOM 512 N N . ILE A 1 68 ? 3.241 13.809 -5.439 1.00 65.06 68 ILE A N 1
ATOM 513 C CA . ILE A 1 68 ? 2.376 14.514 -6.407 1.00 65.06 68 ILE A CA 1
ATOM 514 C C . ILE A 1 68 ? 3.121 15.018 -7.655 1.00 65.06 68 ILE A C 1
ATOM 516 O O . ILE A 1 68 ? 2.531 15.168 -8.724 1.00 65.06 68 ILE A O 1
ATOM 520 N N . LEU A 1 69 ? 4.422 15.302 -7.526 1.00 60.81 69 LEU A N 1
ATOM 521 C CA . LEU A 1 69 ? 5.260 15.790 -8.624 1.00 60.81 69 LEU A CA 1
ATOM 522 C C . LEU A 1 69 ? 5.921 14.648 -9.414 1.00 60.81 69 LEU A C 1
ATOM 524 O O . LEU A 1 69 ? 6.611 14.924 -10.395 1.00 60.81 69 LEU A O 1
ATOM 528 N N . ALA A 1 70 ? 5.723 13.391 -8.997 1.00 57.66 70 ALA A N 1
ATOM 529 C CA . ALA A 1 70 ? 6.315 12.189 -9.582 1.00 57.66 70 ALA A CA 1
ATOM 530 C C . ALA A 1 70 ? 7.843 12.285 -9.762 1.00 57.66 70 ALA A C 1
ATOM 532 O O . ALA A 1 70 ? 8.404 11.751 -10.725 1.00 57.66 70 ALA A O 1
ATOM 533 N N . GLN A 1 71 ? 8.527 13.002 -8.864 1.00 55.38 71 GLN A N 1
ATOM 534 C CA . GLN A 1 71 ? 9.934 13.378 -9.046 1.00 55.38 71 GLN A CA 1
ATOM 535 C C . GLN A 1 71 ? 10.900 12.253 -8.671 1.00 55.38 71 GLN A C 1
ATOM 537 O O . GLN A 1 71 ? 12.034 12.250 -9.154 1.00 55.38 71 GLN A O 1
ATOM 542 N N . GLN A 1 72 ? 10.471 11.297 -7.839 1.00 54.41 72 GLN A N 1
ATOM 543 C CA . GLN A 1 72 ? 11.328 10.206 -7.348 1.00 54.41 72 GLN A CA 1
ATOM 544 C C . GLN A 1 72 ? 10.789 8.802 -7.606 1.00 54.41 72 GLN A C 1
ATOM 546 O O . GLN A 1 72 ? 11.457 7.824 -7.279 1.00 54.41 72 GLN A O 1
ATOM 551 N N . VAL A 1 73 ? 9.716 8.740 -8.393 1.00 54.03 73 VAL A N 1
ATOM 552 C CA . VAL A 1 73 ? 9.188 7.593 -9.121 1.00 54.03 73 VAL A CA 1
ATOM 553 C C . VAL A 1 73 ? 7.969 6.934 -8.480 1.00 54.03 73 VAL A C 1
ATOM 555 O O . VAL A 1 73 ? 8.116 6.020 -7.679 1.00 54.03 73 VAL A O 1
ATOM 558 N N . ARG A 1 74 ? 6.820 7.285 -9.082 1.00 63.34 74 ARG A N 1
ATOM 559 C CA . ARG A 1 74 ? 5.573 6.509 -9.245 1.00 63.34 74 ARG A CA 1
ATOM 560 C C . ARG A 1 74 ? 4.845 6.158 -7.928 1.00 63.34 74 ARG A C 1
ATOM 562 O O . ARG A 1 74 ? 5.458 6.165 -6.869 1.00 63.34 74 ARG A O 1
ATOM 569 N N . PRO A 1 75 ? 3.498 6.067 -7.955 1.00 65.81 75 PRO A N 1
ATOM 570 C CA . PRO A 1 75 ? 2.736 6.760 -6.929 1.00 65.81 75 PRO A CA 1
ATOM 571 C C . PRO A 1 75 ? 2.825 6.111 -5.553 1.00 65.81 75 PRO A C 1
ATOM 573 O O . PRO A 1 75 ? 2.872 4.894 -5.376 1.00 65.81 75 PRO A O 1
ATOM 576 N N . LEU A 1 76 ? 2.807 6.995 -4.568 1.00 82.06 76 LEU A N 1
ATOM 577 C CA . LEU A 1 76 ? 2.718 6.686 -3.159 1.00 82.06 76 LEU A CA 1
ATOM 578 C C . LEU A 1 76 ? 1.465 7.390 -2.661 1.00 82.06 76 LEU A C 1
ATOM 580 O O . LEU A 1 76 ? 1.406 8.614 -2.666 1.00 82.06 76 LEU A O 1
ATOM 584 N N . ALA A 1 77 ? 0.456 6.640 -2.243 1.00 88.19 77 ALA A N 1
ATOM 585 C CA . ALA A 1 77 ? -0.750 7.211 -1.658 1.00 88.19 77 ALA A CA 1
ATOM 586 C C . ALA A 1 77 ? -0.884 6.756 -0.210 1.00 88.19 77 ALA A C 1
ATOM 588 O O . ALA A 1 77 ? -0.584 5.612 0.120 1.00 88.19 77 ALA A O 1
ATOM 589 N N . THR A 1 78 ? -1.373 7.631 0.659 1.00 91.00 78 THR A N 1
ATOM 590 C CA . THR A 1 78 ? -1.745 7.263 2.025 1.00 91.00 78 THR A CA 1
ATOM 591 C C . THR A 1 78 ? -3.183 7.643 2.308 1.00 91.00 78 THR A C 1
ATOM 593 O O . THR A 1 78 ? -3.652 8.689 1.866 1.00 91.00 78 THR A O 1
ATOM 596 N N . PHE A 1 79 ? -3.899 6.793 3.031 1.00 91.81 79 PHE A N 1
ATOM 597 C CA . PHE A 1 79 ? -5.260 7.068 3.475 1.00 91.81 79 PHE A CA 1
ATOM 598 C C . PHE A 1 79 ? -5.564 6.339 4.777 1.00 91.81 79 PHE A C 1
ATOM 600 O O . PHE A 1 79 ? -4.877 5.388 5.146 1.00 91.81 79 PHE A O 1
ATOM 607 N N . THR A 1 80 ? -6.608 6.774 5.480 1.00 91.31 80 THR A N 1
ATOM 608 C CA . THR A 1 80 ? -7.060 6.104 6.706 1.00 91.31 80 THR A CA 1
ATOM 609 C C . THR 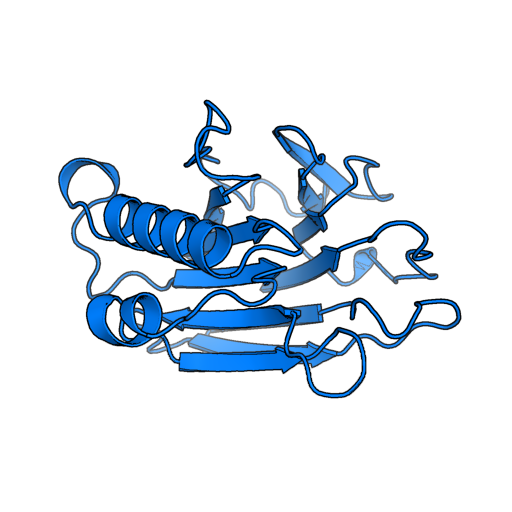A 1 80 ? -8.398 5.418 6.468 1.00 91.31 80 THR A C 1
ATOM 611 O O . THR A 1 80 ? -9.261 5.913 5.746 1.00 91.31 80 THR A O 1
ATOM 614 N N . THR A 1 81 ? -8.550 4.235 7.043 1.00 91.38 81 THR A N 1
ATOM 615 C CA . THR A 1 81 ? -9.777 3.435 6.986 1.00 91.38 81 THR A CA 1
ATOM 616 C C . THR A 1 81 ? -10.672 3.746 8.185 1.00 91.38 81 THR A C 1
ATOM 618 O O . THR A 1 81 ? -10.208 4.266 9.202 1.00 91.38 81 THR A O 1
ATOM 621 N N . ARG A 1 82 ? -11.951 3.363 8.116 1.00 87.06 82 ARG A N 1
ATOM 622 C CA . ARG A 1 82 ? -12.915 3.493 9.225 1.00 87.06 82 ARG A CA 1
ATOM 623 C C . ARG A 1 82 ? -12.421 2.862 10.535 1.00 87.06 82 ARG A C 1
ATOM 625 O O . ARG A 1 82 ? -12.733 3.370 11.607 1.00 87.06 82 ARG A O 1
ATOM 632 N N . ASP A 1 83 ? -11.609 1.809 10.455 1.00 85.50 83 ASP A N 1
ATOM 633 C CA . ASP A 1 83 ? -11.005 1.129 11.611 1.00 85.50 83 ASP A CA 1
ATOM 634 C C . ASP A 1 83 ? -9.707 1.792 12.107 1.00 85.50 83 ASP A C 1
ATOM 636 O O . ASP A 1 83 ? -8.915 1.190 12.843 1.00 85.50 83 ASP A O 1
ATOM 640 N N . ASN A 1 84 ? -9.456 3.037 11.692 1.00 87.31 84 ASN A N 1
ATOM 641 C CA . ASN A 1 84 ? -8.258 3.804 12.018 1.00 87.31 84 ASN A CA 1
ATOM 642 C C . ASN A 1 84 ? -6.961 3.042 11.669 1.00 87.31 84 ASN A C 1
ATOM 644 O O . ASN A 1 84 ? -5.982 3.046 12.420 1.00 87.31 84 ASN A O 1
ATOM 648 N N . VAL A 1 85 ? -6.981 2.275 10.573 1.00 91.25 85 VAL A N 1
ATOM 649 C CA . VAL A 1 85 ? -5.772 1.716 9.950 1.00 91.25 85 VAL A CA 1
ATOM 650 C C . VAL A 1 85 ? -5.351 2.682 8.859 1.00 91.25 85 VAL A C 1
ATOM 652 O O . VAL A 1 85 ? -6.149 2.957 7.959 1.00 91.25 85 VAL A O 1
ATOM 655 N N . ARG A 1 86 ? -4.117 3.175 8.928 1.00 92.50 86 ARG A N 1
ATOM 656 C CA . ARG A 1 86 ? -3.492 3.868 7.809 1.00 92.50 86 ARG A CA 1
ATOM 657 C C . ARG A 1 86 ? -3.030 2.844 6.784 1.00 92.50 86 ARG A C 1
ATOM 659 O O . ARG A 1 86 ? -2.402 1.857 7.148 1.00 92.50 86 ARG A O 1
ATOM 666 N N . VAL A 1 87 ? -3.293 3.099 5.516 1.00 94.31 87 VAL A N 1
ATOM 667 C CA . VAL A 1 87 ? -2.765 2.319 4.402 1.00 94.31 87 VAL A CA 1
ATOM 668 C C . VAL A 1 87 ? -1.834 3.217 3.606 1.00 94.31 87 VAL A C 1
ATOM 670 O O . VAL A 1 87 ? -2.258 4.283 3.174 1.00 94.31 87 VAL A O 1
ATOM 673 N N . VAL A 1 88 ? -0.588 2.787 3.427 1.00 93.56 88 VAL A N 1
ATOM 674 C CA . VAL A 1 88 ? 0.377 3.372 2.495 1.00 93.56 88 VAL A CA 1
ATOM 675 C C . VAL A 1 88 ? 0.452 2.444 1.288 1.00 93.56 88 VAL A C 1
ATOM 677 O O . VAL A 1 88 ? 0.967 1.330 1.383 1.00 93.56 88 VAL A O 1
ATOM 680 N N . PHE A 1 89 ? -0.122 2.886 0.177 1.00 93.44 89 PHE A N 1
ATOM 681 C CA . PHE A 1 89 ? -0.184 2.157 -1.079 1.00 93.44 89 PHE A CA 1
ATOM 682 C C . PHE A 1 89 ? 0.953 2.609 -2.002 1.00 93.44 89 PHE A C 1
ATOM 684 O O . PHE A 1 89 ? 1.074 3.805 -2.272 1.00 93.44 89 PHE A O 1
ATOM 691 N N . VAL A 1 90 ? 1.784 1.669 -2.462 1.00 90.44 90 VAL A N 1
ATOM 692 C CA . VAL A 1 90 ? 3.025 1.954 -3.197 1.00 90.44 90 VAL A CA 1
ATOM 693 C C . VAL A 1 90 ? 3.056 1.320 -4.590 1.00 90.44 90 VAL A C 1
ATOM 695 O O . VAL A 1 90 ? 2.546 0.221 -4.798 1.00 90.44 90 VAL A O 1
ATOM 698 N N . HIS A 1 91 ? 3.705 1.997 -5.535 1.00 88.94 91 HIS A N 1
ATOM 699 C CA . HIS A 1 91 ? 4.131 1.420 -6.813 1.00 88.94 91 HIS A CA 1
ATOM 700 C C . HIS A 1 91 ? 5.452 2.048 -7.261 1.00 88.94 91 HIS A C 1
ATOM 702 O O . HIS A 1 91 ? 5.481 3.099 -7.906 1.00 88.94 91 HIS A O 1
ATOM 708 N N . LEU A 1 92 ? 6.558 1.424 -6.861 1.00 86.69 92 LEU A N 1
ATOM 709 C CA . LEU A 1 92 ? 7.903 1.989 -6.986 1.00 86.69 92 LEU A CA 1
ATOM 710 C C . LEU A 1 92 ? 8.500 1.765 -8.386 1.00 86.69 92 LEU A C 1
ATOM 712 O O . LEU A 1 92 ? 7.981 0.992 -9.184 1.00 86.69 92 LEU A O 1
ATOM 716 N N . LYS A 1 93 ? 9.620 2.426 -8.725 1.00 78.62 93 LYS A N 1
ATOM 717 C CA . LYS A 1 93 ? 10.266 2.240 -10.044 1.00 78.62 93 LYS A CA 1
ATOM 718 C C . LYS A 1 93 ? 10.749 0.808 -10.265 1.00 78.62 93 LYS A C 1
ATOM 720 O O . LYS A 1 93 ? 11.585 0.311 -9.509 1.00 78.62 93 LYS A O 1
ATOM 725 N N . SER A 1 94 ? 10.405 0.237 -11.414 1.00 76.06 94 SER A N 1
ATOM 726 C CA . SER A 1 94 ? 11.064 -0.965 -11.921 1.00 76.06 94 SER A CA 1
ATOM 727 C C . SER A 1 94 ? 12.443 -0.672 -12.532 1.00 76.06 94 SER A C 1
ATOM 729 O O . SER A 1 94 ? 12.721 0.400 -13.072 1.00 76.06 94 SER A O 1
ATOM 731 N N . GLY A 1 95 ? 13.366 -1.629 -12.421 1.00 75.44 95 GLY A N 1
ATOM 732 C CA . GLY A 1 95 ? 14.683 -1.561 -13.071 1.00 75.44 95 GLY A CA 1
ATOM 733 C C . GLY A 1 95 ? 15.742 -0.673 -12.397 1.00 75.44 95 GLY A C 1
A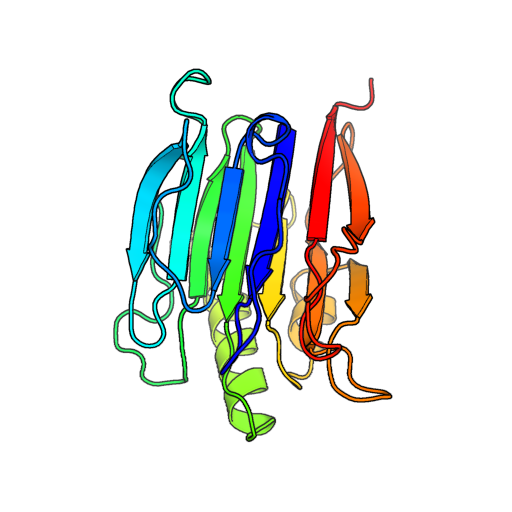TOM 734 O O . GLY A 1 95 ? 16.917 -0.821 -12.721 1.00 75.44 95 GLY A O 1
ATOM 735 N N . ASN A 1 96 ? 15.395 0.168 -11.414 1.00 83.44 96 ASN A N 1
ATOM 736 C CA . ASN A 1 96 ? 16.368 0.958 -10.646 1.00 83.44 96 ASN A CA 1
ATOM 737 C C . ASN A 1 96 ? 16.112 0.866 -9.131 1.00 83.44 96 ASN A C 1
ATOM 739 O O . ASN A 1 96 ? 15.223 1.529 -8.600 1.00 83.44 96 ASN A O 1
ATOM 743 N N . VAL A 1 97 ? 16.931 0.056 -8.452 1.00 87.38 97 VAL A N 1
ATOM 744 C CA . VAL A 1 97 ? 16.857 -0.190 -7.000 1.00 87.38 97 VAL A CA 1
ATOM 745 C C . VAL A 1 97 ? 17.021 1.104 -6.207 1.00 87.38 97 VAL A C 1
ATOM 747 O O . VAL A 1 97 ? 16.235 1.370 -5.310 1.00 87.38 97 VAL A O 1
ATOM 750 N N . THR A 1 98 ? 18.005 1.934 -6.558 1.00 87.56 98 THR A N 1
ATOM 751 C CA . THR A 1 98 ? 18.300 3.179 -5.838 1.00 87.56 98 THR A CA 1
ATOM 752 C C . THR A 1 98 ? 17.103 4.120 -5.823 1.00 87.56 98 THR A C 1
ATOM 754 O O . THR A 1 98 ? 16.778 4.663 -4.772 1.00 87.56 98 THR A O 1
ATOM 757 N N . TYR A 1 99 ? 16.420 4.284 -6.957 1.00 84.81 99 TYR A N 1
ATOM 758 C CA . TYR A 1 99 ? 15.237 5.140 -7.027 1.00 84.81 99 TYR A CA 1
ATOM 759 C C . TYR A 1 99 ? 14.049 4.553 -6.268 1.00 84.81 99 TYR A C 1
ATOM 761 O O . TYR A 1 99 ? 13.396 5.282 -5.528 1.00 84.81 99 TYR A O 1
ATOM 769 N N . ALA A 1 100 ? 13.817 3.242 -6.369 1.00 86.75 100 ALA A N 1
ATOM 770 C CA . ALA A 1 100 ? 12.779 2.583 -5.581 1.00 86.75 100 ALA A CA 1
ATOM 771 C C . ALA A 1 100 ? 13.026 2.761 -4.067 1.00 86.75 100 ALA A C 1
ATOM 773 O O . ALA A 1 100 ? 12.126 3.161 -3.332 1.00 86.75 100 ALA A O 1
ATOM 774 N N . THR A 1 101 ? 14.265 2.572 -3.604 1.00 90.50 101 THR A N 1
ATOM 775 C CA . THR A 1 101 ? 14.651 2.796 -2.202 1.00 90.50 101 THR A CA 1
ATOM 776 C C . THR A 1 101 ? 14.495 4.260 -1.780 1.00 90.50 101 THR A C 1
ATOM 778 O O . THR A 1 101 ? 13.996 4.534 -0.692 1.00 90.50 101 THR A O 1
ATOM 781 N N . GLN A 1 102 ? 14.899 5.223 -2.614 1.00 87.00 102 GLN A N 1
ATOM 782 C CA . GLN A 1 102 ? 14.749 6.652 -2.305 1.00 87.00 102 GLN A CA 1
ATOM 783 C C . GLN A 1 102 ? 13.278 7.053 -2.156 1.00 87.00 102 GLN A C 1
ATOM 785 O O . GLN A 1 102 ? 12.938 7.727 -1.184 1.00 87.00 102 GLN A O 1
ATOM 790 N N . ALA A 1 103 ? 12.409 6.576 -3.050 1.00 85.81 103 ALA A N 1
ATOM 791 C CA . ALA A 1 103 ? 10.970 6.802 -2.970 1.00 85.81 103 ALA A CA 1
ATOM 792 C C . ALA A 1 103 ? 10.367 6.192 -1.695 1.00 85.81 103 ALA A C 1
ATOM 794 O O . ALA A 1 103 ? 9.642 6.871 -0.966 1.00 85.81 103 ALA A O 1
ATOM 795 N N . LEU A 1 104 ? 10.727 4.946 -1.363 1.00 90.00 104 LEU A N 1
ATOM 796 C CA . LEU A 1 104 ? 10.288 4.321 -0.115 1.00 90.00 104 LEU A CA 1
ATOM 797 C C . LEU A 1 104 ? 10.743 5.127 1.111 1.00 90.00 104 LEU A C 1
ATOM 799 O O . LEU A 1 104 ? 9.954 5.372 2.020 1.00 90.00 104 LEU A O 1
ATOM 803 N N . ASN A 1 105 ? 11.988 5.602 1.123 1.00 89.31 105 ASN A N 1
ATOM 804 C CA . ASN A 1 105 ? 12.517 6.415 2.217 1.00 89.31 105 ASN A CA 1
ATOM 805 C C . ASN A 1 105 ? 11.822 7.778 2.321 1.00 89.31 105 ASN A C 1
ATOM 807 O O . ASN A 1 105 ? 11.601 8.266 3.431 1.00 89.31 105 ASN A O 1
ATOM 811 N N . ALA A 1 106 ? 11.454 8.392 1.195 1.00 85.38 106 ALA A N 1
ATOM 812 C CA . ALA A 1 106 ? 10.647 9.607 1.177 1.00 85.38 106 ALA A CA 1
ATOM 813 C C . ALA A 1 106 ? 9.254 9.354 1.772 1.00 85.38 106 ALA A C 1
ATOM 815 O O . ALA A 1 106 ? 8.816 10.135 2.615 1.00 85.38 106 ALA A O 1
ATOM 816 N N . ALA A 1 107 ? 8.610 8.230 1.435 1.00 86.94 107 ALA A N 1
ATOM 817 C CA . ALA A 1 107 ? 7.346 7.819 2.045 1.00 86.94 107 ALA A CA 1
ATOM 818 C C . ALA A 1 107 ? 7.494 7.614 3.558 1.00 86.94 107 ALA A C 1
ATOM 820 O O . ALA A 1 107 ? 6.714 8.157 4.331 1.00 86.94 107 ALA A O 1
ATOM 821 N N . VAL A 1 108 ? 8.527 6.884 3.994 1.00 89.31 108 VAL A N 1
ATOM 822 C CA . VAL A 1 108 ? 8.840 6.677 5.417 1.00 89.31 108 VAL A CA 1
ATOM 823 C C . VAL A 1 108 ? 9.017 8.014 6.131 1.00 89.31 108 VAL A C 1
ATOM 825 O O . VAL A 1 108 ? 8.419 8.209 7.184 1.00 89.31 108 VAL A O 1
ATOM 828 N N . ASN A 1 109 ? 9.773 8.950 5.549 1.00 86.19 109 ASN A N 1
ATOM 829 C CA . ASN A 1 109 ? 9.973 10.295 6.092 1.00 86.19 109 ASN A CA 1
ATOM 830 C C . ASN A 1 109 ? 8.678 11.101 6.178 1.00 86.19 109 ASN A C 1
ATOM 832 O O . ASN A 1 109 ? 8.424 11.700 7.217 1.00 86.19 109 ASN A O 1
ATOM 836 N N . ALA A 1 110 ? 7.879 11.113 5.111 1.00 82.25 110 ALA A N 1
ATOM 837 C CA . ALA A 1 110 ? 6.614 11.832 5.080 1.00 82.25 110 ALA A CA 1
ATOM 838 C C . ALA A 1 110 ? 5.674 11.277 6.142 1.00 82.25 110 ALA A C 1
ATOM 840 O O . ALA A 1 110 ? 5.126 12.042 6.921 1.00 82.25 110 ALA A O 1
ATOM 841 N N . ILE A 1 111 ? 5.559 9.946 6.215 1.00 84.06 111 ILE A N 1
ATOM 842 C CA . ILE A 1 111 ? 4.774 9.254 7.224 1.00 84.06 111 ILE A CA 1
ATOM 843 C C . ILE A 1 111 ? 5.277 9.681 8.599 1.00 84.06 111 ILE A C 1
ATOM 845 O O . ILE A 1 111 ? 4.559 10.418 9.254 1.00 84.06 111 ILE A O 1
ATOM 849 N N . ILE A 1 112 ? 6.502 9.390 9.021 1.00 81.12 112 ILE A N 1
ATOM 850 C CA . ILE A 1 112 ? 6.961 9.712 10.391 1.00 81.12 112 ILE A CA 1
ATOM 851 C C . ILE A 1 112 ? 7.066 11.210 10.732 1.00 81.12 112 ILE A C 1
ATOM 853 O O . ILE A 1 112 ? 7.271 11.534 11.907 1.00 81.12 112 ILE A O 1
ATOM 857 N N . ASP A 1 113 ? 6.943 12.121 9.760 1.00 75.19 113 ASP A N 1
ATOM 858 C CA . ASP A 1 113 ? 6.895 13.558 10.024 1.00 75.19 113 ASP A CA 1
ATOM 859 C C . ASP A 1 113 ? 5.621 13.924 10.802 1.00 75.19 113 ASP A C 1
ATOM 861 O O . ASP A 1 113 ? 4.490 13.947 10.302 1.00 75.19 113 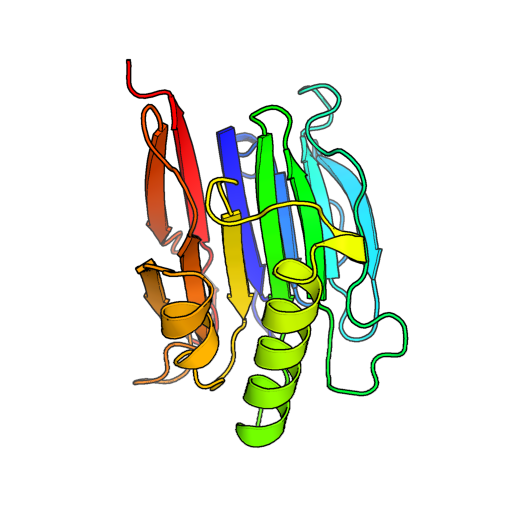ASP A O 1
ATOM 865 N N . GLN A 1 114 ? 5.835 14.274 12.070 1.00 60.38 114 GLN A N 1
ATOM 866 C CA . GLN A 1 114 ? 4.796 14.662 13.019 1.00 60.38 114 GLN A CA 1
ATOM 867 C C . GLN A 1 114 ? 4.002 15.892 12.571 1.00 60.38 114 GLN A C 1
ATOM 869 O O . GLN A 1 114 ? 2.860 16.056 13.000 1.00 60.38 114 GLN A O 1
ATOM 874 N N . ARG A 1 115 ? 4.581 16.751 11.723 1.00 63.41 115 ARG A N 1
ATOM 875 C CA . ARG A 1 115 ? 3.907 17.947 11.202 1.00 63.41 115 ARG A CA 1
ATOM 876 C C . ARG A 1 115 ? 2.888 17.613 10.124 1.00 63.41 115 ARG A C 1
ATOM 878 O O . ARG A 1 115 ? 1.914 18.344 9.984 1.00 63.41 115 ARG A O 1
ATOM 885 N N . GLN A 1 116 ? 3.113 16.532 9.380 1.00 65.50 116 GLN A N 1
ATOM 886 C CA . GLN A 1 116 ? 2.255 16.144 8.268 1.00 65.50 116 GLN A CA 1
ATOM 887 C C . GLN A 1 116 ? 1.163 15.165 8.712 1.00 65.50 116 GLN A C 1
ATOM 889 O O . GLN A 1 116 ? 0.025 15.285 8.267 1.00 65.50 116 GLN A O 1
ATOM 894 N N . PHE A 1 117 ? 1.480 14.230 9.618 1.00 67.12 117 PHE A N 1
ATOM 895 C CA . PHE A 1 117 ? 0.569 13.127 9.947 1.00 67.12 117 PHE A CA 1
ATOM 896 C C . PHE A 1 117 ? 0.486 12.741 11.444 1.00 67.12 117 PHE A C 1
ATOM 898 O O . PHE A 1 117 ? -0.012 11.655 11.759 1.00 67.12 117 PHE A O 1
ATOM 905 N N . GLY A 1 118 ? 0.936 13.601 12.371 1.00 56.69 118 GLY A N 1
ATOM 906 C CA . GLY A 1 118 ? 0.805 13.402 13.830 1.00 56.69 118 GLY A CA 1
ATOM 907 C C . GLY A 1 118 ? 1.733 12.328 14.434 1.00 56.69 118 GLY A C 1
ATOM 908 O O . GLY A 1 118 ? 2.514 11.711 13.724 1.00 56.69 118 GLY A O 1
ATOM 909 N N . TYR A 1 119 ? 1.705 12.120 15.761 1.00 51.34 119 TYR A N 1
ATOM 910 C CA . TYR A 1 119 ? 2.623 11.217 16.493 1.00 51.34 119 TYR A CA 1
ATOM 911 C C . TYR A 1 119 ? 2.376 9.729 16.158 1.00 51.34 119 TYR A C 1
ATOM 913 O O . TYR A 1 119 ? 1.284 9.209 16.376 1.00 51.34 119 TYR A O 1
ATOM 921 N N . GLN A 1 120 ? 3.395 9.036 15.635 1.00 54.91 120 GLN A N 1
ATOM 922 C CA . GLN A 1 120 ? 3.215 7.810 14.836 1.00 54.91 120 GLN A CA 1
ATOM 923 C C . GLN A 1 120 ? 3.621 6.485 15.454 1.00 54.91 120 GLN A C 1
ATOM 925 O O . GLN A 1 120 ? 3.292 5.448 14.883 1.00 54.91 120 GLN A O 1
ATOM 930 N N . SER A 1 121 ? 4.307 6.467 16.596 1.00 55.06 121 SER A N 1
ATOM 931 C CA . SER A 1 121 ? 4.776 5.191 17.154 1.00 55.06 121 SER A CA 1
ATOM 932 C C . SER A 1 121 ? 3.635 4.221 17.500 1.00 55.06 121 SER A C 1
ATOM 934 O O . SER A 1 121 ? 3.898 3.044 17.719 1.00 55.06 121 SER A O 1
ATOM 936 N N . MET A 1 122 ? 2.377 4.688 17.509 1.00 64.94 122 MET A N 1
ATOM 937 C CA . MET A 1 122 ? 1.203 3.877 17.835 1.00 64.94 122 MET A CA 1
ATOM 938 C C . MET A 1 122 ? 0.170 3.725 16.708 1.00 64.94 122 MET A C 1
ATOM 940 O O . MET A 1 122 ? -0.701 2.871 16.825 1.00 64.94 122 MET A O 1
ATOM 944 N N . GLN A 1 123 ? 0.209 4.481 15.603 1.00 85.50 123 GLN A N 1
ATOM 945 C CA . GLN A 1 123 ? -0.850 4.319 14.595 1.00 85.50 123 GLN A CA 1
ATOM 946 C C . GLN A 1 123 ? -0.635 3.060 13.749 1.00 85.50 123 GLN A C 1
ATOM 948 O O . GLN A 1 123 ? 0.378 2.921 13.063 1.00 85.50 123 GLN A O 1
ATOM 953 N N . LYS A 1 124 ? -1.639 2.177 13.745 1.00 91.44 124 LYS A N 1
ATOM 954 C CA . LYS A 1 124 ? -1.687 0.975 12.900 1.00 91.44 124 LYS A CA 1
ATOM 955 C C . LYS A 1 124 ? -1.527 1.364 11.441 1.00 91.44 124 LYS A C 1
ATOM 957 O O . LYS A 1 124 ? -2.400 2.038 10.891 1.00 91.44 124 LYS A O 1
ATOM 962 N N . THR A 1 125 ? -0.433 0.943 10.828 1.00 93.25 125 THR A N 1
ATOM 963 C CA . THR A 1 125 ? -0.109 1.284 9.447 1.00 93.25 125 THR A CA 1
ATOM 964 C C . THR A 1 125 ? 0.178 0.014 8.664 1.00 93.25 125 THR A C 1
ATOM 966 O O . THR A 1 125 ? 0.960 -0.829 9.096 1.00 93.25 125 THR A O 1
ATOM 969 N N . LEU A 1 126 ? -0.479 -0.116 7.520 1.00 95.75 126 LEU A N 1
ATOM 970 C CA . LEU A 1 126 ? -0.293 -1.176 6.550 1.00 95.75 126 LEU A CA 1
ATOM 971 C C . LEU A 1 126 ? 0.413 -0.584 5.327 1.00 95.75 126 LEU A C 1
ATOM 973 O O . LEU A 1 126 ? -0.068 0.393 4.761 1.00 95.75 126 LEU A O 1
ATOM 977 N N . TRP A 1 127 ? 1.532 -1.167 4.919 1.00 95.50 127 TRP A N 1
ATOM 978 C CA . TRP A 1 127 ? 2.261 -0.782 3.712 1.00 95.50 127 TRP A CA 1
ATOM 979 C C . TRP A 1 127 ? 2.044 -1.868 2.677 1.00 95.50 127 TRP A C 1
ATOM 981 O O . TRP A 1 127 ? 2.358 -3.021 2.961 1.00 95.50 127 TRP A O 1
ATOM 991 N N . ILE A 1 128 ? 1.481 -1.536 1.520 1.00 95.25 128 ILE A N 1
ATOM 992 C CA . ILE A 1 128 ? 1.116 -2.531 0.505 1.00 95.25 128 ILE A CA 1
ATOM 993 C C . ILE A 1 128 ? 1.485 -2.017 -0.873 1.00 95.25 128 ILE A C 1
ATOM 995 O O . ILE A 1 128 ? 1.333 -0.824 -1.131 1.00 95.25 128 ILE A O 1
ATOM 999 N N . GLY A 1 129 ? 1.888 -2.906 -1.772 1.00 91.94 129 GLY A N 1
ATOM 1000 C CA . GLY A 1 129 ? 2.053 -2.552 -3.175 1.00 91.94 129 GLY A CA 1
ATOM 1001 C C . GLY A 1 129 ? 3.217 -3.253 -3.854 1.00 91.94 129 GLY A C 1
ATOM 1002 O O . GLY A 1 129 ? 3.761 -4.222 -3.321 1.00 91.94 129 GLY A O 1
ATOM 1003 N N . ASP A 1 130 ? 3.606 -2.713 -5.007 1.00 89.56 130 ASP A N 1
ATOM 1004 C CA . ASP A 1 130 ? 4.792 -3.125 -5.753 1.00 89.56 130 ASP A CA 1
ATOM 1005 C C . ASP A 1 130 ? 5.975 -2.294 -5.249 1.00 89.56 130 ASP A C 1
ATOM 1007 O O . ASP A 1 130 ? 6.156 -1.118 -5.583 1.00 89.56 130 ASP A O 1
ATOM 1011 N N . PHE A 1 131 ? 6.782 -2.917 -4.399 1.00 91.06 131 PHE A N 1
ATOM 1012 C CA . PHE A 1 131 ? 8.019 -2.351 -3.874 1.00 91.06 131 PHE A CA 1
ATOM 1013 C C . PHE A 1 131 ? 9.172 -2.484 -4.874 1.00 91.06 131 PHE A C 1
ATOM 1015 O O . PHE A 1 131 ? 10.278 -1.991 -4.624 1.00 91.06 131 PHE A O 1
ATOM 1022 N N . ASN A 1 132 ? 8.943 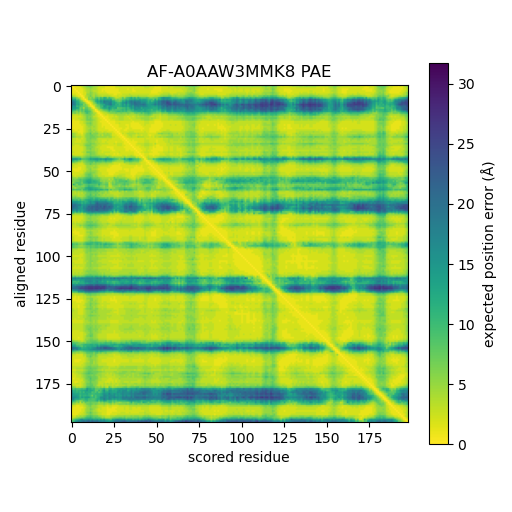-3.150 -6.005 1.00 88.06 132 ASN A N 1
ATOM 1023 C CA . ASN A 1 132 ? 9.960 -3.578 -6.937 1.00 88.06 132 ASN A CA 1
ATOM 1024 C C . ASN A 1 132 ? 11.130 -4.211 -6.165 1.00 88.06 132 ASN A C 1
ATOM 1026 O O . ASN A 1 132 ? 10.980 -5.172 -5.416 1.00 88.06 132 ASN A O 1
ATOM 1030 N N . ARG A 1 133 ? 12.325 -3.638 -6.286 1.00 88.75 133 ARG A N 1
ATOM 1031 C CA . ARG A 1 133 ? 13.523 -4.116 -5.594 1.00 88.75 133 ARG A CA 1
ATOM 1032 C C . ARG A 1 133 ? 14.005 -3.138 -4.523 1.00 88.75 133 ARG A C 1
ATOM 1034 O O . ARG A 1 133 ? 15.189 -3.141 -4.214 1.00 88.75 133 ARG A O 1
ATOM 1041 N N . ALA A 1 134 ? 13.123 -2.288 -3.990 1.00 91.00 134 ALA A N 1
ATOM 1042 C CA . ALA A 1 134 ? 13.483 -1.339 -2.940 1.00 91.00 134 ALA A CA 1
ATOM 1043 C C . ALA A 1 134 ? 14.056 -2.052 -1.705 1.00 91.00 134 ALA A C 1
ATOM 1045 O O . ALA A 1 134 ? 13.558 -3.104 -1.289 1.00 91.00 134 ALA A O 1
ATOM 1046 N N . ASP A 1 135 ? 15.082 -1.444 -1.115 1.00 93.06 135 ASP A N 1
ATOM 1047 C CA . ASP A 1 135 ? 15.603 -1.809 0.201 1.00 93.06 135 ASP A CA 1
ATOM 1048 C C . ASP A 1 135 ? 14.651 -1.289 1.286 1.00 93.06 135 ASP A C 1
ATOM 1050 O O . ASP A 1 135 ? 14.352 -0.097 1.349 1.00 93.06 135 ASP A O 1
ATOM 1054 N N . ASP A 1 136 ? 14.168 -2.196 2.132 1.00 94.25 136 ASP A N 1
ATOM 1055 C CA . ASP A 1 136 ? 13.168 -1.934 3.168 1.00 94.25 136 ASP A CA 1
ATOM 1056 C C . ASP A 1 136 ? 13.780 -1.679 4.558 1.00 94.25 136 ASP A C 1
ATOM 1058 O O . ASP A 1 136 ? 13.055 -1.581 5.554 1.00 94.25 136 ASP A O 1
ATOM 1062 N N . SER A 1 137 ? 15.108 -1.542 4.640 1.00 95.94 137 SER A N 1
ATOM 1063 C CA . SER A 1 137 ? 15.839 -1.356 5.897 1.00 95.94 137 SER A CA 1
ATOM 1064 C C . SER A 1 137 ? 15.341 -0.155 6.708 1.00 95.94 137 SER A C 1
ATOM 1066 O O . SER A 1 137 ? 15.141 -0.265 7.918 1.00 95.94 137 SER A O 1
ATOM 1068 N N . GLU A 1 138 ? 15.077 0.986 6.065 1.00 92.19 138 GLU A N 1
ATOM 1069 C CA . GLU A 1 138 ? 14.563 2.181 6.751 1.00 92.19 138 GLU A CA 1
ATOM 1070 C C . GLU A 1 138 ? 13.117 2.013 7.221 1.00 92.19 138 GLU A C 1
ATOM 1072 O O . GLU A 1 138 ? 12.780 2.453 8.321 1.00 92.19 138 GLU A O 1
ATOM 1077 N N . LEU A 1 139 ? 12.281 1.333 6.434 1.00 92.94 139 LEU A N 1
ATOM 1078 C CA . LEU A 1 139 ? 10.906 1.012 6.810 1.00 92.94 139 LEU A CA 1
ATOM 1079 C C . LEU A 1 139 ? 10.888 0.135 8.075 1.00 92.94 139 LEU A C 1
ATOM 1081 O O . LEU A 1 139 ? 10.203 0.450 9.052 1.00 92.94 139 LEU A O 1
ATOM 1085 N N . LYS A 1 140 ? 11.714 -0.917 8.113 1.00 94.44 140 LYS A N 1
ATOM 1086 C CA . LYS A 1 140 ? 11.879 -1.776 9.296 1.00 94.44 140 LYS A CA 1
ATOM 1087 C C . LYS A 1 140 ? 12.437 -0.997 10.487 1.00 94.44 140 LYS A C 1
ATOM 1089 O O . LYS A 1 140 ? 11.871 -1.048 11.576 1.00 94.44 140 LYS A O 1
ATOM 1094 N N . ARG A 1 141 ? 13.518 -0.239 10.289 1.00 92.50 141 ARG A N 1
ATOM 1095 C CA . ARG A 1 141 ? 14.239 0.461 11.363 1.00 92.50 141 ARG A CA 1
ATOM 1096 C C . ARG A 1 141 ? 13.443 1.612 11.975 1.00 92.50 141 ARG A C 1
ATOM 1098 O O . ARG A 1 141 ? 13.481 1.790 13.188 1.00 92.50 141 ARG A O 1
ATOM 1105 N N . ARG A 1 142 ? 12.771 2.425 11.156 1.00 88.44 142 ARG A N 1
ATOM 1106 C CA . ARG A 1 142 ? 12.121 3.669 11.610 1.00 88.44 142 ARG A CA 1
ATOM 1107 C C . ARG A 1 142 ? 10.643 3.511 11.910 1.00 88.44 142 ARG A C 1
ATOM 1109 O O . ARG A 1 142 ? 10.146 4.220 12.779 1.00 88.44 142 ARG A O 1
ATOM 1116 N N . CYS A 1 143 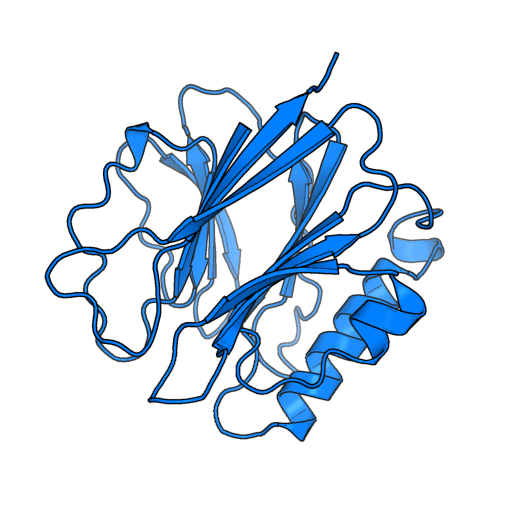? 9.957 2.601 11.225 1.00 88.12 143 CYS A N 1
ATOM 1117 C CA . CYS A 1 143 ? 8.544 2.333 11.480 1.00 88.12 143 CYS A CA 1
ATOM 1118 C C . CYS A 1 143 ? 8.329 1.069 12.323 1.00 88.12 143 CYS A C 1
ATOM 1120 O O . CYS A 1 143 ? 7.211 0.838 12.771 1.00 88.12 143 CYS A O 1
ATOM 1122 N N . GLY A 1 144 ? 9.360 0.247 12.556 1.00 91.00 144 GLY A N 1
ATOM 1123 C CA . GLY A 1 144 ? 9.192 -1.047 13.227 1.00 91.00 144 GLY A CA 1
ATOM 1124 C C . GLY A 1 144 ? 8.364 -2.024 12.392 1.00 91.00 144 GLY A C 1
ATOM 1125 O O . GLY A 1 144 ? 7.626 -2.836 12.943 1.00 91.00 144 GLY A O 1
ATOM 1126 N N . ALA A 1 145 ? 8.412 -1.887 11.064 1.00 93.44 145 ALA A N 1
ATOM 1127 C CA . ALA A 1 145 ? 7.563 -2.645 10.163 1.00 93.44 145 ALA A CA 1
ATOM 1128 C C . ALA A 1 145 ? 7.939 -4.134 10.135 1.00 93.44 145 ALA A C 1
ATOM 1130 O O . ALA A 1 145 ? 9.109 -4.492 9.995 1.00 93.44 145 ALA A O 1
ATOM 1131 N N . GLN A 1 146 ? 6.932 -4.996 10.216 1.00 95.25 146 GLN A N 1
ATOM 1132 C CA . GLN A 1 146 ? 7.049 -6.443 10.095 1.00 95.25 146 GLN A CA 1
ATOM 1133 C C . GLN A 1 146 ? 6.497 -6.889 8.746 1.00 95.25 146 GLN A C 1
ATOM 1135 O O . GLN A 1 146 ? 5.428 -6.439 8.333 1.00 95.25 146 GLN A O 1
ATOM 1140 N N . VAL A 1 147 ? 7.227 -7.770 8.064 1.00 96.19 147 VAL A N 1
ATOM 1141 C CA . VAL A 1 147 ? 6.788 -8.363 6.796 1.00 96.19 147 VAL A CA 1
ATOM 1142 C C . VAL A 1 147 ? 5.632 -9.319 7.083 1.00 96.19 147 VAL A C 1
ATOM 1144 O O . VAL A 1 147 ? 5.784 -10.245 7.876 1.00 96.19 147 VAL A O 1
ATOM 1147 N N . LEU A 1 148 ? 4.494 -9.101 6.429 1.00 95.81 148 LEU A N 1
ATOM 1148 C CA . LEU A 1 148 ? 3.360 -10.029 6.416 1.00 95.81 148 LEU A CA 1
ATOM 1149 C C . LEU A 1 148 ? 3.335 -10.873 5.141 1.00 95.81 148 LEU A C 1
ATOM 1151 O O . LEU A 1 148 ? 2.878 -12.012 5.159 1.00 95.81 148 LEU A O 1
ATOM 1155 N N . PHE A 1 149 ? 3.819 -10.305 4.038 1.00 93.69 149 PHE A N 1
ATOM 1156 C CA . PHE A 1 149 ? 3.934 -10.979 2.754 1.00 93.69 149 PHE A CA 1
ATOM 1157 C C . PHE A 1 149 ? 5.094 -10.392 1.951 1.00 93.69 149 PHE A C 1
ATOM 1159 O O . PHE A 1 149 ? 5.296 -9.176 1.947 1.00 93.69 149 PHE A O 1
ATOM 1166 N N . ALA A 1 150 ? 5.817 -11.264 1.261 1.00 91.06 150 ALA A N 1
ATOM 1167 C CA . ALA A 1 150 ? 6.825 -10.932 0.270 1.00 91.06 150 ALA A CA 1
ATOM 1168 C C . ALA A 1 150 ? 6.745 -12.003 -0.828 1.00 91.06 150 ALA A C 1
ATOM 1170 O O . ALA A 1 150 ? 6.751 -13.197 -0.520 1.00 91.06 150 ALA A O 1
ATOM 1171 N N . GLY A 1 151 ? 6.548 -11.577 -2.072 1.00 85.38 151 GLY A N 1
ATOM 1172 C CA . GLY A 1 151 ? 6.439 -12.472 -3.218 1.00 85.38 151 GLY A CA 1
ATOM 1173 C C . GLY A 1 151 ? 6.096 -11.715 -4.496 1.00 85.38 151 GLY A C 1
ATOM 1174 O O . GLY A 1 151 ? 6.144 -10.490 -4.526 1.00 85.38 151 GLY A O 1
ATOM 1175 N N . GLY A 1 152 ? 5.731 -12.448 -5.549 1.00 76.12 152 GLY A N 1
ATOM 1176 C CA . GLY A 1 152 ? 5.486 -11.879 -6.879 1.00 76.12 152 GLY A CA 1
ATOM 1177 C C . GLY A 1 152 ? 6.768 -11.404 -7.568 1.00 76.12 152 GLY A C 1
ATOM 1178 O O . GLY A 1 152 ? 7.618 -10.779 -6.951 1.00 76.12 152 GLY A O 1
ATOM 1179 N N . GLY A 1 153 ? 6.918 -11.698 -8.855 1.00 68.25 153 GLY A N 1
ATOM 1180 C CA . GLY A 1 153 ? 8.086 -11.322 -9.649 1.00 68.25 153 GLY A CA 1
ATOM 1181 C C . GLY A 1 153 ? 8.669 -12.509 -10.402 1.00 68.25 153 GLY A C 1
ATOM 1182 O O . GLY A 1 153 ? 8.262 -13.656 -10.221 1.00 68.25 153 GLY A O 1
ATOM 1183 N N . TYR A 1 154 ? 9.659 -12.249 -11.259 1.00 62.38 154 TYR A N 1
ATOM 1184 C CA . TYR A 1 154 ? 10.450 -13.334 -11.840 1.00 62.38 154 TYR A CA 1
ATOM 1185 C C . TYR A 1 154 ? 11.207 -14.078 -10.731 1.00 62.38 154 TYR A C 1
ATOM 1187 O O . TYR A 1 154 ? 11.645 -13.444 -9.772 1.00 62.38 154 TYR A O 1
ATOM 1195 N N . TYR A 1 155 ? 11.334 -15.404 -10.890 1.00 53.38 155 TYR A N 1
ATOM 1196 C CA . TYR A 1 155 ? 12.004 -16.352 -9.983 1.00 53.38 155 TYR A CA 1
ATOM 1197 C C . TYR A 1 155 ? 13.068 -15.656 -9.104 1.00 53.38 155 TYR A C 1
ATOM 1199 O O . TYR A 1 155 ? 14.059 -15.167 -9.640 1.00 53.38 155 TYR A O 1
ATOM 1207 N N . GLU A 1 156 ? 12.835 -15.627 -7.782 1.00 63.41 156 GLU A N 1
ATOM 1208 C CA . GLU A 1 156 ? 13.682 -15.056 -6.704 1.00 63.41 156 GLU A CA 1
ATOM 1209 C C . GLU A 1 156 ? 13.468 -13.585 -6.302 1.00 63.41 156 GLU A C 1
ATOM 1211 O O . GLU A 1 156 ? 14.086 -13.140 -5.332 1.00 63.41 156 GLU A O 1
ATOM 1216 N N . TRP A 1 157 ? 12.617 -12.808 -6.976 1.00 77.00 157 TRP A N 1
ATOM 1217 C CA . TRP A 1 157 ? 12.325 -11.437 -6.533 1.00 77.00 157 TRP A CA 1
ATOM 1218 C C . TRP A 1 157 ? 11.008 -11.358 -5.769 1.00 77.00 157 TRP A C 1
ATOM 1220 O O . TRP A 1 157 ? 10.007 -11.887 -6.230 1.00 77.00 157 TRP A O 1
ATOM 1230 N N . ASP A 1 158 ? 11.028 -10.653 -4.635 1.00 85.25 158 ASP A N 1
ATOM 1231 C CA . ASP A 1 158 ? 9.835 -10.240 -3.895 1.00 85.25 158 ASP A CA 1
ATOM 1232 C C . ASP A 1 158 ? 9.490 -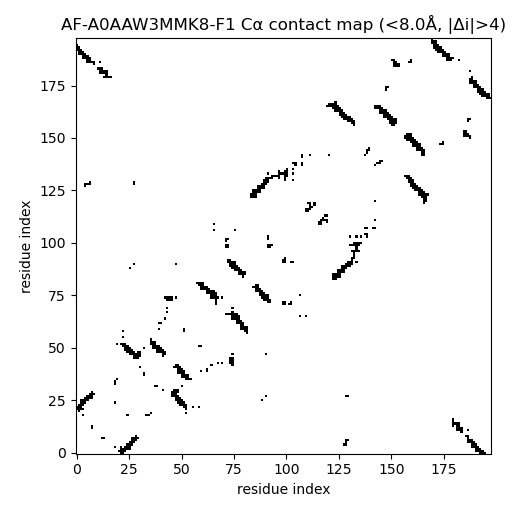8.802 -4.301 1.00 85.25 158 ASP A C 1
ATOM 1234 O O . ASP A 1 158 ? 9.955 -7.840 -3.672 1.00 85.25 158 ASP A O 1
ATOM 1238 N N . LEU A 1 159 ? 8.750 -8.643 -5.400 1.00 87.69 159 LEU A N 1
ATOM 1239 C CA . LEU A 1 159 ? 8.341 -7.329 -5.905 1.00 87.69 159 LEU A CA 1
ATOM 1240 C C . LEU A 1 159 ? 7.127 -6.800 -5.142 1.00 87.69 159 LEU A C 1
ATOM 1242 O O . LEU A 1 159 ? 7.117 -5.651 -4.705 1.00 87.69 159 LEU A O 1
ATOM 1246 N N . ASP A 1 160 ? 6.137 -7.658 -4.910 1.00 88.69 160 ASP A N 1
ATOM 1247 C CA . ASP A 1 160 ? 4.926 -7.327 -4.175 1.00 88.69 160 ASP A CA 1
ATOM 1248 C C . ASP A 1 160 ? 5.106 -7.639 -2.688 1.00 88.69 160 ASP A C 1
ATOM 1250 O O . ASP A 1 160 ? 5.450 -8.756 -2.288 1.00 88.69 160 ASP A O 1
ATOM 1254 N N . ARG A 1 161 ? 4.874 -6.643 -1.830 1.00 93.56 161 ARG A N 1
ATOM 1255 C CA . ARG A 1 161 ? 5.086 -6.807 -0.386 1.00 93.56 161 ARG A CA 1
ATOM 1256 C C . ARG A 1 161 ? 3.966 -6.189 0.427 1.00 93.56 161 ARG A C 1
ATOM 1258 O O . ARG A 1 161 ? 3.324 -5.219 0.021 1.00 93.56 161 ARG A O 1
ATOM 1265 N N . VAL A 1 162 ? 3.761 -6.760 1.610 1.00 96.19 162 VAL A N 1
ATOM 1266 C CA . VAL A 1 162 ? 2.856 -6.240 2.632 1.00 96.19 162 VAL A CA 1
ATOM 1267 C C . VAL A 1 162 ? 3.599 -6.173 3.955 1.00 96.19 162 VAL A C 1
ATOM 1269 O O . VAL A 1 162 ? 4.143 -7.178 4.415 1.00 96.19 162 VAL A O 1
ATOM 1272 N N . TYR A 1 163 ? 3.574 -5.007 4.594 1.00 96.69 163 TYR A N 1
ATOM 1273 C CA . TYR A 1 163 ? 4.128 -4.801 5.927 1.00 96.69 163 TYR A CA 1
ATOM 1274 C C . TYR A 1 163 ? 3.085 -4.233 6.882 1.00 96.69 163 TYR A C 1
ATOM 1276 O O . TYR A 1 163 ? 2.237 -3.433 6.486 1.00 96.69 163 TYR A O 1
ATOM 1284 N N . ALA A 1 164 ? 3.212 -4.569 8.161 1.00 95.25 164 ALA A N 1
ATOM 1285 C CA . ALA A 1 164 ? 2.480 -3.936 9.249 1.00 95.25 164 ALA A CA 1
ATOM 1286 C C . ALA A 1 164 ? 3.439 -3.209 10.197 1.00 95.25 164 ALA A C 1
ATOM 1288 O O . ALA A 1 164 ? 4.452 -3.763 10.609 1.00 95.25 164 ALA A O 1
ATOM 1289 N N . SER A 1 165 ? 3.109 -1.974 10.566 1.00 93.19 165 SER A N 1
ATOM 1290 C CA . SER A 1 165 ? 3.833 -1.174 11.561 1.00 93.19 165 SER A CA 1
ATOM 1291 C C . SER A 1 165 ? 2.873 -0.469 12.527 1.00 93.19 165 SER A C 1
ATOM 1293 O O . SER A 1 165 ? 1.682 -0.347 12.235 1.00 93.19 165 SER A O 1
ATOM 1295 N N . GLY A 1 166 ? 3.379 0.029 13.659 1.00 89.88 166 GLY A N 1
ATOM 1296 C CA . GLY A 1 166 ? 2.566 0.677 14.702 1.00 89.88 166 GLY A CA 1
ATOM 1297 C C . GLY A 1 166 ? 1.901 -0.307 15.678 1.00 89.88 166 GLY A C 1
ATOM 1298 O O . GLY A 1 166 ? 2.301 -1.467 15.761 1.00 89.88 166 GLY A O 1
ATOM 1299 N N . ASP A 1 167 ? 0.897 0.146 16.439 1.00 89.31 167 ASP A N 1
ATOM 1300 C CA . ASP A 1 167 ? 0.292 -0.630 17.538 1.00 89.31 167 ASP A CA 1
ATOM 1301 C C . ASP A 1 167 ? -0.933 -1.443 17.100 1.00 89.31 167 ASP A C 1
ATOM 1303 O O . ASP A 1 167 ? -2.063 -0.961 17.123 1.00 89.31 167 ASP A O 1
ATOM 1307 N N . TRP A 1 168 ? -0.719 -2.708 16.746 1.00 91.38 168 TRP A N 1
ATOM 1308 C CA . TRP A 1 168 ? -1.779 -3.628 16.320 1.00 91.38 168 TRP A CA 1
ATOM 1309 C C . TRP A 1 168 ? -2.483 -4.368 17.470 1.00 91.38 168 TRP A C 1
ATOM 1311 O O . TRP A 1 168 ? -3.217 -5.319 17.212 1.00 91.38 168 TRP A O 1
ATOM 1321 N N . ARG A 1 169 ? -2.307 -3.970 18.740 1.00 89.62 169 ARG A N 1
ATOM 1322 C CA . ARG A 1 169 ? -3.024 -4.621 19.854 1.00 89.62 169 ARG A CA 1
ATOM 1323 C C . ARG A 1 169 ? -4.539 -4.578 19.636 1.00 89.62 169 ARG A C 1
ATOM 1325 O O . ARG A 1 169 ? -5.100 -3.534 19.309 1.00 89.62 169 ARG A O 1
ATOM 1332 N N . GLY A 1 170 ? -5.196 -5.721 19.831 1.00 89.31 170 GLY A N 1
ATOM 1333 C CA . GLY A 1 170 ? -6.631 -5.864 19.576 1.00 89.31 170 GLY A CA 1
ATOM 1334 C C . GLY A 1 170 ? -6.993 -6.013 18.093 1.00 89.31 170 GLY A C 1
ATOM 1335 O O . GLY A 1 170 ? -8.169 -5.910 17.746 1.00 89.31 170 GLY A O 1
ATOM 1336 N N . TYR A 1 171 ? -6.016 -6.231 17.204 1.00 92.06 171 TYR A N 1
ATOM 1337 C CA . TYR A 1 171 ? -6.241 -6.473 15.781 1.00 92.06 171 TYR A CA 1
ATOM 1338 C C . TYR A 1 171 ? -5.377 -7.622 15.247 1.00 92.06 171 TYR A C 1
ATOM 1340 O O . TYR A 1 171 ? -4.199 -7.750 15.573 1.00 92.06 171 TYR A O 1
ATOM 1348 N N . GLY A 1 172 ? -5.961 -8.426 14.363 1.00 91.31 172 GLY A N 1
ATOM 1349 C CA . GLY A 1 172 ? -5.270 -9.403 13.531 1.00 91.31 172 GLY A CA 1
ATOM 1350 C C . GLY A 1 172 ? -5.155 -8.880 12.104 1.00 91.31 172 GLY A C 1
ATOM 1351 O O . GLY A 1 172 ? -6.083 -8.248 11.601 1.00 91.31 172 GLY A O 1
ATOM 1352 N N . CYS A 1 173 ? -4.022 -9.145 11.456 1.00 93.19 173 CYS A N 1
ATOM 1353 C CA . CYS A 1 173 ? -3.816 -8.881 10.035 1.00 93.19 173 CYS A CA 1
ATOM 1354 C C . CYS A 1 173 ? -3.332 -10.171 9.376 1.00 93.19 173 CYS A C 1
ATOM 1356 O O . CYS A 1 173 ? -2.273 -10.688 9.731 1.00 93.19 173 CYS A O 1
ATOM 1358 N N . THR A 1 174 ? -4.119 -10.709 8.451 1.00 94.25 174 THR A N 1
ATOM 1359 C CA . THR A 1 174 ? -3.777 -11.920 7.698 1.00 94.25 174 THR A CA 1
ATOM 1360 C C . THR A 1 174 ? -3.654 -11.587 6.224 1.00 94.25 174 THR A C 1
ATOM 1362 O O . THR A 1 174 ? -4.372 -10.726 5.711 1.00 94.25 174 THR A O 1
ATOM 1365 N N . VAL A 1 175 ? -2.716 -12.251 5.553 1.00 92.81 175 VAL A N 1
ATOM 1366 C CA . VAL A 1 175 ? -2.452 -12.059 4.129 1.00 92.81 175 VAL A CA 1
ATOM 1367 C C . VAL A 1 175 ? -2.506 -13.409 3.435 1.00 92.81 175 VAL A C 1
ATOM 1369 O O . VAL A 1 175 ? -1.925 -14.383 3.907 1.00 92.81 175 VAL A O 1
ATOM 1372 N N . GLU A 1 176 ? -3.212 -13.460 2.314 1.00 90.12 176 GLU A N 1
ATOM 1373 C CA . GLU A 1 176 ? -3.329 -14.642 1.472 1.00 90.12 176 GLU A CA 1
ATOM 1374 C C . GLU A 1 176 ? -3.066 -14.280 0.011 1.00 90.12 176 GLU A C 1
ATOM 1376 O O . GLU A 1 176 ? -3.517 -13.247 -0.497 1.00 90.12 176 GLU A O 1
ATOM 1381 N N . THR A 1 177 ? -2.343 -15.155 -0.685 1.00 85.25 177 THR A N 1
ATOM 1382 C CA . THR A 1 177 ? -2.214 -15.056 -2.134 1.00 85.25 177 THR A CA 1
ATOM 1383 C C . THR A 1 177 ? -3.512 -15.495 -2.787 1.00 85.25 177 THR A C 1
ATOM 1385 O O . THR A 1 177 ? -4.138 -16.493 -2.428 1.00 85.25 177 THR A O 1
ATOM 1388 N N . LYS A 1 178 ? -3.923 -14.738 -3.791 1.00 77.06 178 LYS A N 1
ATOM 1389 C CA . LYS A 1 178 ? -5.052 -15.050 -4.645 1.00 77.06 178 LYS A CA 1
ATOM 1390 C C . LYS A 1 178 ? -4.489 -15.428 -6.013 1.00 77.06 178 LYS A C 1
ATOM 1392 O O . LYS A 1 178 ? -4.149 -14.570 -6.823 1.00 77.06 178 LYS A O 1
ATOM 1397 N N . SER A 1 179 ? -4.311 -16.732 -6.226 1.00 60.97 179 SER A N 1
ATOM 1398 C CA . SER A 1 179 ? -3.880 -17.286 -7.513 1.00 60.97 179 SER A CA 1
ATOM 1399 C C . SER A 1 179 ? -5.077 -17.368 -8.459 1.00 60.97 179 SER A C 1
ATOM 1401 O O . SER A 1 179 ? -6.119 -17.915 -8.092 1.00 60.97 179 SER A O 1
ATOM 1403 N N . PHE A 1 180 ? -4.934 -16.831 -9.670 1.00 62.81 180 PHE A N 1
ATOM 1404 C CA . PHE A 1 180 ? -5.980 -16.868 -10.689 1.00 62.81 180 PHE A CA 1
ATOM 1405 C C . PHE A 1 180 ? -5.411 -17.347 -12.020 1.00 62.81 180 PHE A C 1
ATOM 1407 O O . PHE A 1 180 ? -4.296 -16.994 -12.402 1.00 62.81 180 PHE A O 1
ATOM 1414 N N . ALA A 1 181 ? -6.198 -18.143 -12.743 1.00 47.81 181 ALA A N 1
ATOM 1415 C CA . ALA A 1 181 ? -5.838 -18.595 -14.079 1.00 47.81 181 ALA A CA 1
ATOM 1416 C C . ALA A 1 181 ? -5.567 -17.386 -14.998 1.00 47.81 181 ALA A C 1
ATOM 1418 O O . ALA A 1 181 ? -6.415 -16.501 -15.116 1.00 47.81 181 ALA A O 1
ATOM 1419 N N . GLY A 1 182 ? -4.394 -17.359 -15.639 1.00 46.12 182 GLY A N 1
ATOM 1420 C CA . GLY A 1 182 ? -3.995 -16.308 -16.584 1.00 46.12 182 GLY A CA 1
ATOM 1421 C C . GLY A 1 182 ? -3.233 -15.118 -15.987 1.00 46.12 182 GLY A C 1
ATOM 1422 O O . GLY A 1 182 ? -2.821 -14.246 -16.751 1.00 46.12 182 GLY A O 1
ATOM 1423 N N . ALA A 1 183 ? -3.011 -15.079 -14.668 1.00 48.44 183 ALA A N 1
ATOM 1424 C CA . ALA A 1 183 ? -2.009 -14.187 -14.086 1.00 48.44 183 ALA A CA 1
ATOM 1425 C C . ALA A 1 183 ? -0.612 -14.688 -14.491 1.00 48.44 183 ALA A C 1
ATOM 1427 O O . ALA A 1 183 ? -0.325 -15.883 -14.369 1.00 48.44 183 ALA A O 1
ATOM 1428 N N . ASP A 1 184 ? 0.234 -13.807 -15.024 1.00 50.06 184 ASP A N 1
ATOM 1429 C CA . ASP A 1 184 ? 1.634 -14.157 -15.234 1.00 50.06 184 ASP A CA 1
ATOM 1430 C C . ASP A 1 184 ? 2.338 -14.282 -13.872 1.00 50.06 184 ASP A C 1
ATOM 1432 O O . ASP A 1 184 ? 1.837 -13.845 -12.837 1.00 50.06 184 ASP A O 1
ATOM 1436 N N . HIS A 1 185 ? 3.505 -14.920 -13.838 1.00 54.78 185 HIS A N 1
ATOM 1437 C CA . HIS A 1 185 ? 4.245 -15.089 -12.584 1.00 54.78 185 HIS A CA 1
ATOM 1438 C C . HIS A 1 185 ? 4.809 -13.760 -12.034 1.00 54.78 185 HIS A C 1
ATOM 1440 O O . HIS A 1 185 ? 5.424 -13.760 -10.972 1.00 54.78 185 HIS A O 1
ATOM 1446 N N . ASN A 1 186 ? 4.620 -12.634 -12.735 1.00 63.53 186 ASN A N 1
ATOM 1447 C CA . ASN A 1 186 ? 5.273 -11.368 -12.411 1.00 63.53 186 ASN A CA 1
ATOM 1448 C C . ASN A 1 186 ? 4.612 -10.639 -11.242 1.00 63.53 186 ASN A C 1
ATOM 1450 O O . ASN A 1 186 ? 5.326 -9.991 -10.485 1.00 63.53 186 ASN A O 1
ATOM 1454 N N . HIS A 1 187 ? 3.292 -10.753 -11.079 1.00 71.31 187 HIS A N 1
ATOM 1455 C CA . HIS A 1 187 ? 2.564 -10.111 -9.984 1.00 71.31 187 HIS A CA 1
ATOM 1456 C C . HIS A 1 187 ? 1.471 -11.018 -9.428 1.00 71.31 187 HIS A C 1
ATOM 1458 O O . HIS A 1 187 ? 0.781 -11.725 -10.163 1.00 71.31 187 HIS A O 1
ATOM 1464 N N . VAL A 1 188 ? 1.300 -10.990 -8.106 1.00 76.69 188 VAL A N 1
ATOM 1465 C CA . VAL A 1 188 ? 0.337 -11.848 -7.402 1.00 76.69 188 VAL A CA 1
ATOM 1466 C C . VAL A 1 188 ? -0.788 -10.994 -6.829 1.00 76.69 188 VAL A C 1
ATOM 1468 O O . VAL A 1 188 ? -0.549 -9.959 -6.214 1.00 76.69 188 VAL A O 1
ATOM 1471 N N . GLY A 1 189 ? -2.035 -11.437 -7.007 1.00 83.31 189 GLY A N 1
ATOM 1472 C CA . GLY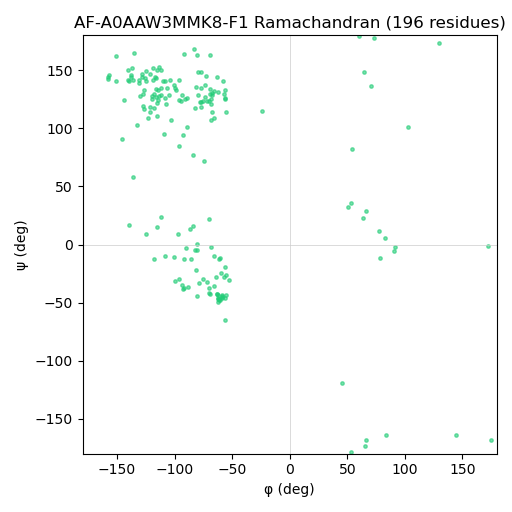 A 1 189 ? -3.167 -10.837 -6.307 1.00 83.31 189 GLY A CA 1
ATOM 1473 C C . GLY A 1 189 ? -3.070 -11.127 -4.812 1.00 83.31 189 GLY A C 1
ATOM 1474 O O . GLY A 1 189 ? -2.879 -12.275 -4.415 1.00 83.31 189 GLY A O 1
ATOM 1475 N N . ILE A 1 190 ? -3.207 -10.109 -3.971 1.00 89.00 190 ILE A N 1
ATOM 1476 C CA . ILE A 1 190 ? -3.012 -10.220 -2.526 1.00 89.00 190 ILE A CA 1
ATOM 1477 C C . ILE A 1 190 ? -4.300 -9.813 -1.815 1.00 89.00 190 ILE A C 1
ATOM 1479 O O . ILE A 1 190 ? -4.775 -8.683 -1.943 1.00 89.00 190 ILE A O 1
ATOM 1483 N N . GLY A 1 191 ? -4.876 -10.752 -1.066 1.00 92.38 191 GLY A N 1
ATOM 1484 C CA . GLY A 1 191 ? -5.980 -10.496 -0.150 1.00 92.38 191 GLY A CA 1
ATOM 1485 C C . GLY A 1 191 ? -5.445 -10.233 1.252 1.00 92.38 191 GLY A C 1
ATOM 1486 O O . GLY A 1 191 ? -4.664 -11.023 1.771 1.00 92.38 191 GLY A O 1
ATOM 1487 N N . ILE A 1 192 ? -5.870 -9.135 1.869 1.00 95.75 192 ILE A N 1
ATOM 1488 C CA . ILE A 1 192 ? -5.528 -8.778 3.247 1.00 95.75 192 ILE A CA 1
ATOM 1489 C C . ILE A 1 192 ? -6.820 -8.697 4.054 1.00 95.75 192 ILE A C 1
ATOM 1491 O O . ILE A 1 192 ? -7.726 -7.947 3.689 1.00 95.75 192 ILE A O 1
ATOM 1495 N N . ALA A 1 193 ? -6.904 -9.429 5.161 1.00 95.38 193 ALA A N 1
ATOM 1496 C CA . ALA A 1 193 ? -8.004 -9.323 6.113 1.00 95.38 193 ALA A CA 1
ATOM 1497 C C . ALA A 1 193 ? -7.509 -8.723 7.433 1.00 95.38 193 ALA A C 1
ATOM 1499 O O . ALA A 1 193 ? -6.513 -9.170 8.002 1.00 95.38 193 ALA A O 1
ATOM 1500 N N . ILE A 1 194 ? -8.216 -7.692 7.896 1.00 94.25 194 ILE A N 1
ATOM 1501 C CA . ILE A 1 194 ? -7.975 -7.001 9.160 1.00 94.25 194 ILE A CA 1
ATOM 1502 C C . ILE A 1 194 ? -9.205 -7.160 10.039 1.00 94.25 194 ILE A C 1
ATOM 1504 O O . ILE A 1 194 ? -10.270 -6.636 9.704 1.00 94.25 194 ILE A O 1
ATOM 1508 N N . ASP A 1 195 ? -9.037 -7.807 11.185 1.00 92.00 195 ASP A N 1
ATOM 1509 C CA . ASP A 1 195 ? -10.126 -8.118 12.106 1.00 92.00 195 ASP A CA 1
ATOM 1510 C C . ASP A 1 195 ? -9.784 -7.646 13.517 1.00 92.00 195 ASP A C 1
ATOM 1512 O O . ASP A 1 195 ? -8.623 -7.668 13.923 1.00 92.00 195 ASP A O 1
ATOM 1516 N N . ARG A 1 196 ? -10.787 -7.212 14.287 1.00 85.50 196 ARG A N 1
ATOM 1517 C CA . ARG A 1 196 ? -10.594 -6.939 15.716 1.00 85.50 196 ARG A CA 1
ATOM 1518 C C . ARG A 1 196 ? -10.426 -8.264 16.452 1.00 85.50 196 ARG A C 1
ATOM 1520 O O . ARG A 1 196 ? -11.310 -9.114 16.389 1.00 85.50 196 ARG A O 1
ATOM 1527 N N . THR A 1 197 ? -9.317 -8.423 17.159 1.00 76.19 197 THR A N 1
ATOM 1528 C CA . THR A 1 197 ? -9.133 -9.508 18.125 1.00 76.19 197 THR A CA 1
ATOM 1529 C C . THR A 1 197 ? -9.645 -8.999 19.466 1.00 76.19 197 THR A C 1
ATOM 1531 O O . THR A 1 197 ? -9.243 -7.911 19.873 1.00 76.19 197 THR A O 1
ATOM 1534 N N . GLY A 1 198 ? -10.561 -9.744 20.088 1.00 54.75 198 GLY A N 1
ATOM 1535 C CA . GLY A 1 198 ? -11.247 -9.360 21.331 1.00 54.75 198 GLY A CA 1
ATOM 1536 C C . GLY A 1 198 ? -10.333 -8.852 22.438 1.00 54.75 198 GLY A C 1
ATOM 1537 O O . GLY A 1 198 ? -9.206 -9.381 22.564 1.00 54.75 198 GLY A O 1
#